Protein AF-A0A419ZUY9-F1 (afdb_monomer_lite)

Foldseek 3Di:
DWDDDPQETEDPVLQVVQCVPAVDGLVLCNQWDPVPKDKDWPPVDPPVFIKMWIWTDRPPFIKIWIWGDDPSHTYTRHIHGDDPVRVVVSVVPPPPPDDDPVRVVVVVVVLVPDPPNDDQDPVRVVPDDDLLVVVCVPPNDVVSVVVPPDDDDPDDPDDDDDDDDDDDPVVVVVLVVVPPCSVVVVVVVVVVVCVVVVVD

pLDDT: mean 82.81, std 11.62, range [40.56, 95.81]

Sequence (200 aa):
MYNKSNGIEFDPAKDQINRSKHGVSLALAESFEWDSALDALDDRYAYGEPRFIAYGLISDRVYCLVYTLRGETLRAISLRKANKREVNDLLSKRTIVMPTDEENAAINRGIAADPDTRELSTEEIRRMRPARETLPRRIGEGAAAELLKRRGRPPADVTKVATSVRYDRDVLDAFRSTGEGWQTRMNDALRDYAKSHGMM

Secondary structure (DSSP, 8-state):
--EEETTEEE-HHHHHHHHHHHS--GGGGGG--STT-EEEE--SS--SS--EEEEEEETTEEEEEEEEEETTEEEEEEEEEPPHHHHHHHHH-----PPPHHHHHHHHHHHHH-TT--PPPHHHHHH---HHHHHHHHH-HHHHHHHHS--SPPPPSSPPP-------HHHHHHHHHT-TTHHHHHHHHHHHHHHHTT--

Structure (mmCIF, N/CA/C/O backbone):
data_AF-A0A419ZUY9-F1
#
_entry.id   AF-A0A419ZUY9-F1
#
loop_
_atom_site.group_PDB
_atom_site.id
_atom_site.type_symbol
_atom_site.label_atom_id
_atom_site.label_alt_id
_atom_site.label_comp_id
_atom_site.label_asym_id
_atom_site.label_entity_id
_atom_site.label_seq_id
_atom_site.pdbx_PDB_ins_code
_atom_site.Cartn_x
_atom_site.Cartn_y
_atom_site.Cartn_z
_atom_site.occupancy
_atom_site.B_iso_or_equiv
_atom_site.auth_seq_id
_atom_site.auth_comp_id
_atom_site.auth_asym_id
_atom_site.auth_atom_id
_atom_site.pdbx_PDB_model_num
ATOM 1 N N . MET A 1 1 ? -29.930 21.079 -4.559 1.00 40.56 1 MET A N 1
ATOM 2 C CA . MET A 1 1 ? -30.698 20.081 -3.785 1.00 40.56 1 MET A CA 1
ATOM 3 C C . MET A 1 1 ? -29.794 18.881 -3.574 1.00 40.56 1 MET A C 1
ATOM 5 O O . MET A 1 1 ? -29.226 18.412 -4.551 1.00 40.56 1 MET A O 1
ATOM 9 N N . TYR A 1 2 ? -29.578 18.476 -2.323 1.00 41.22 2 TYR A N 1
ATOM 10 C CA . TYR A 1 2 ? -28.779 17.297 -1.977 1.00 41.22 2 TYR A CA 1
ATOM 11 C C . TYR A 1 2 ? -29.709 16.082 -1.942 1.00 41.22 2 TYR A C 1
ATOM 13 O O . TYR A 1 2 ? -30.781 16.167 -1.342 1.00 41.22 2 TYR A O 1
ATOM 21 N N . ASN A 1 3 ? -29.327 14.983 -2.594 1.00 43.00 3 ASN A N 1
ATOM 22 C CA . ASN A 1 3 ? -30.041 13.718 -2.442 1.00 43.00 3 ASN A CA 1
ATOM 23 C C . ASN A 1 3 ? -29.569 13.062 -1.142 1.00 43.00 3 ASN A C 1
ATOM 25 O O . ASN A 1 3 ? -28.365 12.965 -0.907 1.00 43.00 3 ASN A O 1
ATOM 29 N N . LYS A 1 4 ? -30.528 12.663 -0.304 1.00 41.69 4 LYS A N 1
ATOM 30 C CA . LYS A 1 4 ? -30.301 11.898 0.922 1.00 41.69 4 LYS A CA 1
ATOM 31 C C . LYS A 1 4 ? -30.720 10.458 0.675 1.00 41.69 4 LYS A C 1
ATOM 33 O O . LYS A 1 4 ? -31.889 10.204 0.393 1.00 41.69 4 LYS A O 1
ATOM 38 N N . SER A 1 5 ? -29.791 9.542 0.872 1.00 44.53 5 SER A N 1
ATOM 39 C CA . SER A 1 5 ? -30.062 8.121 1.062 1.00 44.53 5 SER A CA 1
ATOM 40 C C . SER A 1 5 ? -29.124 7.635 2.171 1.00 44.53 5 SER A C 1
ATOM 42 O O . SER A 1 5 ? -27.937 7.951 2.184 1.00 44.53 5 SER A O 1
ATOM 44 N N . ASN A 1 6 ? -29.708 7.036 3.215 1.00 51.50 6 ASN A N 1
ATOM 45 C CA . ASN A 1 6 ? -29.016 6.470 4.382 1.00 51.50 6 ASN A CA 1
ATOM 46 C C . ASN A 1 6 ? -27.855 7.297 4.983 1.00 51.50 6 ASN A C 1
ATOM 48 O O . ASN A 1 6 ? -26.805 6.767 5.328 1.00 51.50 6 ASN A O 1
ATOM 52 N N . GLY A 1 7 ? -28.051 8.607 5.164 1.00 67.25 7 GLY A N 1
ATOM 53 C CA . GLY A 1 7 ? -27.125 9.431 5.955 1.00 67.25 7 GLY A CA 1
ATOM 54 C C . GLY A 1 7 ? -25.895 9.961 5.208 1.00 67.25 7 GLY A C 1
ATOM 55 O O . GLY A 1 7 ? -25.101 10.682 5.815 1.00 67.25 7 GLY A O 1
ATOM 56 N N . ILE A 1 8 ? -25.764 9.687 3.903 1.00 81.56 8 ILE A N 1
ATOM 57 C CA . ILE A 1 8 ? -24.720 10.278 3.056 1.00 81.56 8 ILE A CA 1
ATOM 58 C C . ILE A 1 8 ? -25.325 11.327 2.120 1.00 81.56 8 ILE A C 1
ATOM 60 O O . ILE A 1 8 ? -26.315 11.090 1.430 1.00 81.56 8 ILE A O 1
ATOM 64 N N . GLU A 1 9 ? -24.711 12.507 2.084 1.00 87.88 9 GLU A N 1
ATOM 65 C CA . GLU A 1 9 ? -25.026 13.579 1.142 1.00 87.88 9 GLU A CA 1
ATOM 66 C C . GLU A 1 9 ? -23.934 13.711 0.080 1.00 87.88 9 GLU A C 1
ATOM 68 O O . GLU A 1 9 ? -22.743 13.592 0.354 1.00 87.88 9 GLU A O 1
ATOM 73 N N . PHE A 1 10 ? -24.312 14.053 -1.146 1.00 88.25 10 PHE A N 1
ATOM 74 C CA . PHE A 1 10 ? -23.356 14.441 -2.178 1.00 88.25 10 PHE A CA 1
ATOM 75 C C . PHE A 1 10 ? -23.974 15.455 -3.139 1.00 88.25 10 PHE A C 1
ATOM 77 O O . PHE A 1 10 ? -25.193 15.561 -3.282 1.00 88.25 10 PHE A O 1
ATOM 84 N N . ASP A 1 11 ? -23.116 16.235 -3.790 1.00 88.12 11 ASP A N 1
ATOM 85 C CA . ASP A 1 11 ? -23.522 17.153 -4.853 1.00 88.12 11 ASP A CA 1
ATOM 86 C C . ASP A 1 11 ? -23.719 16.358 -6.162 1.00 88.12 11 ASP A C 1
ATOM 88 O O . ASP A 1 11 ? -22.768 15.711 -6.616 1.00 88.12 11 ASP A O 1
ATOM 92 N N . PRO A 1 12 ? -24.905 16.402 -6.803 1.00 87.44 12 PRO A N 1
ATOM 93 C CA . PRO A 1 12 ? -25.158 15.708 -8.066 1.00 87.44 12 PRO A CA 1
ATOM 94 C C . PRO A 1 12 ? -24.166 16.053 -9.186 1.00 87.44 12 PRO A C 1
ATOM 96 O O . PRO A 1 12 ? -23.796 15.178 -9.970 1.00 87.44 12 PRO A O 1
ATOM 99 N N . ALA A 1 13 ? -23.681 17.298 -9.251 1.00 87.81 13 ALA A N 1
ATOM 100 C CA . ALA A 1 13 ? -22.680 17.702 -10.236 1.00 87.81 13 ALA A CA 1
ATOM 101 C C . ALA A 1 13 ? -21.323 17.040 -9.949 1.00 87.81 13 ALA A C 1
ATOM 103 O O . ALA A 1 13 ? -20.631 16.586 -10.864 1.00 87.81 13 ALA A O 1
ATOM 104 N N . LYS A 1 14 ? -20.951 16.923 -8.667 1.00 87.88 14 LYS A N 1
ATOM 105 C CA . LYS A 1 14 ? -19.744 16.194 -8.250 1.00 87.88 14 LYS A CA 1
ATOM 106 C C . LYS A 1 14 ? -19.871 14.706 -8.514 1.00 87.88 14 LYS A C 1
ATOM 108 O O . LYS A 1 14 ? -18.911 14.109 -8.986 1.00 87.88 14 LYS A O 1
ATOM 113 N N . ASP A 1 15 ? -21.040 14.130 -8.276 1.00 90.81 15 ASP A N 1
ATOM 114 C CA . ASP A 1 15 ? -21.306 12.728 -8.570 1.00 90.81 15 ASP A CA 1
ATOM 115 C C . ASP A 1 15 ? -21.222 12.429 -10.073 1.00 90.81 15 ASP A C 1
ATOM 117 O O . ASP A 1 15 ? -20.606 11.443 -10.473 1.00 90.81 15 ASP A O 1
ATOM 121 N N . GLN A 1 16 ? -21.737 13.311 -10.934 1.00 89.19 16 GLN A N 1
ATOM 122 C CA . GLN A 1 16 ? -21.567 13.170 -12.381 1.00 89.19 16 GLN A CA 1
ATOM 123 C C . GLN A 1 16 ? -20.087 13.242 -12.793 1.00 89.19 16 GLN A C 1
ATOM 125 O O . GLN A 1 16 ? -19.614 12.396 -13.551 1.00 89.19 16 GLN A O 1
ATOM 130 N N . ILE A 1 17 ? -19.325 14.196 -12.246 1.00 89.44 17 ILE A N 1
ATOM 131 C CA . ILE A 1 17 ? -17.875 14.295 -12.476 1.00 89.44 17 ILE A CA 1
ATOM 132 C C . ILE A 1 17 ? -17.150 13.034 -11.981 1.00 89.44 17 ILE A C 1
ATOM 134 O O . ILE A 1 17 ? -16.244 12.542 -12.654 1.00 89.44 17 ILE A O 1
ATOM 138 N N . ASN A 1 18 ? -17.539 12.504 -10.820 1.00 89.69 18 ASN A N 1
ATOM 139 C CA . ASN A 1 18 ? -16.943 11.313 -10.226 1.00 89.69 18 ASN A CA 1
ATOM 140 C C . ASN A 1 18 ? -17.224 10.069 -11.076 1.00 89.69 18 ASN A C 1
ATOM 142 O O . ASN A 1 18 ? -16.306 9.296 -11.350 1.00 89.69 18 ASN A O 1
ATOM 146 N N . ARG A 1 19 ? -18.452 9.924 -11.585 1.00 90.50 19 ARG A N 1
ATOM 147 C CA . ARG A 1 19 ? -18.822 8.865 -12.532 1.00 90.50 19 ARG A CA 1
ATOM 148 C C . ARG A 1 19 ? -17.992 8.937 -13.807 1.00 90.50 19 ARG A C 1
ATOM 150 O O . ARG A 1 19 ? -17.410 7.928 -14.194 1.00 90.50 19 ARG A O 1
ATOM 157 N N . SER A 1 20 ? -17.849 10.120 -14.400 1.00 86.19 20 SER A N 1
ATOM 158 C CA . SER A 1 20 ? -17.041 10.296 -15.612 1.00 86.19 20 SER A CA 1
ATOM 159 C C . SER A 1 20 ? -15.550 10.019 -15.386 1.00 86.19 20 SER A C 1
ATOM 161 O O . SER A 1 20 ? -14.896 9.449 -16.253 1.00 86.19 20 SER A O 1
ATOM 163 N N . LYS A 1 21 ? -14.989 10.405 -14.230 1.00 85.00 21 LYS A N 1
ATOM 164 C CA . LYS A 1 21 ? -13.548 10.260 -13.942 1.00 85.00 21 LYS A CA 1
ATOM 165 C C . LYS A 1 21 ? -13.151 8.894 -13.384 1.00 85.00 21 LYS A C 1
ATOM 167 O O . LYS A 1 21 ? -12.046 8.424 -13.647 1.00 85.00 21 LYS A O 1
ATOM 172 N N . HIS A 1 22 ? -14.004 8.286 -12.566 1.00 88.38 22 HIS A N 1
ATOM 173 C CA . HIS A 1 22 ? -13.673 7.104 -11.764 1.00 88.38 22 HIS A CA 1
ATOM 174 C C . HIS A 1 22 ? -14.591 5.906 -12.034 1.00 88.38 22 HIS A C 1
ATOM 176 O O . HIS A 1 22 ? -14.331 4.816 -11.521 1.00 88.38 22 HIS A O 1
ATOM 182 N N . GLY A 1 23 ? -15.635 6.079 -12.852 1.00 88.81 23 GLY A N 1
ATOM 183 C CA . GLY A 1 23 ? -16.566 5.015 -13.230 1.00 88.81 23 GLY A CA 1
ATOM 184 C C . GLY A 1 23 ? -17.481 4.557 -12.094 1.00 88.81 23 GLY A C 1
ATOM 185 O O . GLY A 1 23 ? -18.075 3.489 -12.197 1.00 88.81 23 GLY A O 1
ATOM 186 N N . VAL A 1 24 ? -17.564 5.320 -11.000 1.00 90.94 24 VAL A N 1
ATOM 187 C CA . VAL A 1 24 ? -18.369 4.988 -9.816 1.00 90.94 24 VAL A CA 1
ATOM 188 C C . VAL A 1 24 ? -19.134 6.205 -9.318 1.00 90.94 24 VAL A C 1
ATOM 190 O O . VAL A 1 24 ? -18.648 7.334 -9.403 1.00 90.94 24 VAL A O 1
ATOM 193 N N . SER A 1 25 ? -20.348 5.972 -8.824 1.00 91.88 25 SER A N 1
ATOM 194 C CA . SER A 1 25 ? -21.173 7.011 -8.206 1.00 91.88 25 SER A CA 1
ATOM 195 C C . SER A 1 25 ? -20.770 7.223 -6.751 1.00 91.88 25 SER A C 1
ATOM 197 O O . SER A 1 25 ? -20.412 6.269 -6.068 1.00 91.88 25 SER A O 1
ATOM 199 N N . LEU A 1 26 ? -20.871 8.460 -6.271 1.00 90.44 26 LEU A N 1
ATOM 200 C CA . LEU A 1 26 ? -20.730 8.813 -4.860 1.00 90.44 26 LEU A CA 1
ATOM 201 C C . LEU A 1 26 ? -21.806 8.155 -3.988 1.00 90.44 26 LEU A C 1
ATOM 203 O O . LEU A 1 26 ? -21.526 7.882 -2.827 1.00 90.44 26 LEU A O 1
ATOM 207 N N . ALA A 1 27 ? -22.976 7.822 -4.545 1.00 89.44 27 ALA A N 1
ATOM 208 C CA . ALA A 1 27 ? -24.018 7.073 -3.837 1.00 89.44 27 ALA A CA 1
ATOM 209 C C . ALA A 1 27 ? -23.530 5.699 -3.342 1.00 89.44 27 ALA A C 1
ATOM 211 O O . ALA A 1 27 ? -23.995 5.195 -2.328 1.00 89.44 27 ALA A O 1
ATOM 212 N N . LEU A 1 28 ? -22.532 5.109 -4.014 1.00 90.62 28 LEU A N 1
ATOM 213 C CA . LEU A 1 28 ? -21.947 3.831 -3.604 1.00 90.62 28 LEU A CA 1
ATOM 214 C C . LEU A 1 28 ? -21.256 3.911 -2.228 1.00 90.62 28 LEU A C 1
ATOM 216 O O . LEU A 1 28 ? -21.032 2.880 -1.601 1.00 90.62 28 LEU A O 1
ATOM 220 N N . ALA A 1 29 ? -20.956 5.116 -1.731 1.00 89.81 29 ALA A N 1
ATOM 221 C CA . ALA A 1 29 ? -20.431 5.315 -0.384 1.00 89.81 29 ALA A CA 1
ATOM 222 C C . ALA A 1 29 ? -21.382 4.804 0.717 1.00 89.81 29 ALA A C 1
ATOM 224 O O . ALA A 1 29 ? -20.928 4.551 1.826 1.00 89.81 29 ALA A O 1
ATOM 225 N N . GLU A 1 30 ? -22.674 4.609 0.436 1.00 88.94 30 GLU A N 1
ATOM 226 C CA . GLU A 1 30 ? -23.619 4.015 1.397 1.00 88.94 30 GLU A CA 1
ATOM 227 C C . GLU A 1 30 ? -23.308 2.552 1.708 1.00 88.94 30 GLU A C 1
ATOM 229 O O . GLU A 1 30 ? -23.635 2.060 2.782 1.00 88.94 30 GLU A O 1
ATOM 234 N N . SER A 1 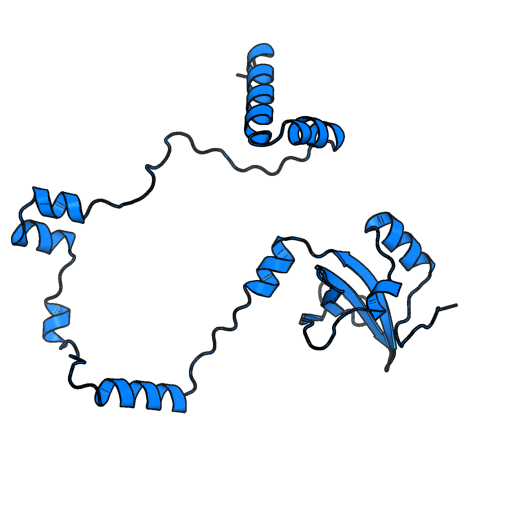31 ? -22.667 1.851 0.774 1.00 89.00 31 SER A N 1
ATOM 235 C CA . SER A 1 31 ? -22.234 0.463 0.947 1.00 89.00 31 SER A CA 1
ATOM 236 C C . SER A 1 31 ? -20.810 0.357 1.504 1.00 89.00 31 SER A C 1
ATOM 238 O O . SER A 1 31 ? -20.196 -0.702 1.410 1.00 89.00 31 SER A O 1
ATOM 240 N N . PHE A 1 32 ? -20.257 1.460 2.011 1.00 89.31 32 PHE A N 1
ATOM 241 C CA . PHE A 1 32 ? -18.916 1.503 2.576 1.00 89.31 32 PHE A CA 1
ATOM 242 C C . PHE A 1 32 ? -18.906 0.897 3.980 1.00 89.31 32 PHE A C 1
ATOM 244 O O . PHE A 1 32 ? -19.658 1.321 4.856 1.00 89.31 32 PHE A O 1
ATOM 251 N N . GLU A 1 33 ? -18.051 -0.100 4.191 1.00 88.19 33 GLU A N 1
ATOM 252 C CA . GLU A 1 33 ? -17.880 -0.746 5.491 1.00 88.19 33 GLU A CA 1
ATOM 253 C C . GLU A 1 33 ? -17.019 0.126 6.409 1.00 88.19 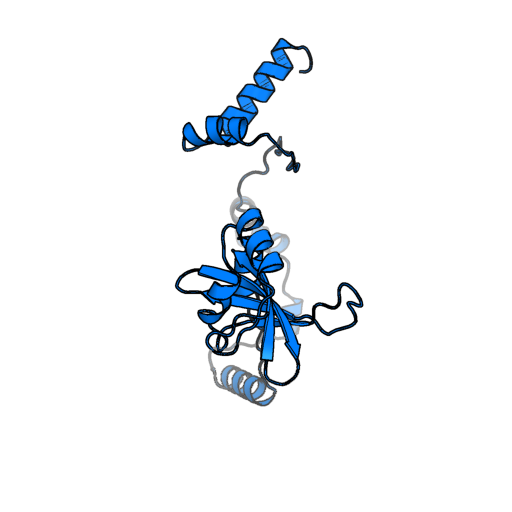33 GLU A C 1
ATOM 255 O O . GLU A 1 33 ? -15.797 0.165 6.276 1.00 88.19 33 GLU A O 1
ATOM 260 N N . TRP A 1 34 ? -17.662 0.840 7.336 1.00 84.56 34 TRP A N 1
ATOM 261 C CA . TRP A 1 34 ? -16.994 1.777 8.246 1.00 84.56 34 TRP A CA 1
ATOM 262 C C . TRP A 1 34 ? -16.254 1.097 9.402 1.00 84.56 34 TRP A C 1
ATOM 264 O O . TRP A 1 34 ? -15.196 1.579 9.790 1.00 84.56 34 TRP A O 1
ATOM 274 N N . ASP A 1 35 ? -16.748 -0.039 9.904 1.00 81.50 35 ASP A N 1
ATOM 275 C CA . ASP A 1 35 ? -16.154 -0.738 11.058 1.00 81.50 35 ASP A CA 1
ATOM 276 C C . ASP A 1 35 ? -14.724 -1.233 10.790 1.00 81.50 35 ASP A C 1
ATOM 278 O O . ASP A 1 35 ? -13.910 -1.347 11.705 1.00 81.50 35 ASP A O 1
ATOM 282 N N . SER A 1 36 ? -14.411 -1.530 9.527 1.00 78.62 36 SER A N 1
ATOM 283 C CA . SER A 1 36 ? -13.091 -1.981 9.074 1.00 78.62 36 SER A CA 1
ATOM 284 C C . SER A 1 36 ? -12.314 -0.899 8.319 1.00 78.62 36 SER A C 1
ATOM 286 O O . SER A 1 36 ? -11.195 -1.148 7.856 1.00 78.62 36 SER A O 1
ATOM 288 N N . ALA A 1 37 ? -12.890 0.297 8.172 1.00 84.31 37 ALA A N 1
ATOM 289 C CA . ALA A 1 37 ? -12.278 1.376 7.421 1.00 84.31 37 ALA A CA 1
ATOM 290 C C . ALA A 1 37 ? -11.114 2.012 8.185 1.00 84.31 37 ALA A C 1
ATOM 292 O O . ALA A 1 37 ? -11.143 2.191 9.399 1.00 84.31 37 ALA A O 1
ATOM 293 N N . LEU A 1 38 ? -10.091 2.410 7.433 1.00 82.50 38 LEU A N 1
ATOM 294 C CA . LEU A 1 38 ? -8.998 3.237 7.925 1.00 82.50 38 LEU A CA 1
ATOM 295 C C . LEU A 1 38 ? -9.189 4.657 7.404 1.00 82.50 38 LEU A C 1
ATOM 297 O O . LEU A 1 38 ? -9.093 4.880 6.193 1.00 82.50 38 LEU A O 1
ATOM 301 N N . ASP A 1 39 ? -9.436 5.608 8.299 1.00 85.88 39 ASP A N 1
ATOM 302 C CA . ASP A 1 39 ? -9.592 7.020 7.973 1.00 85.88 39 ASP A CA 1
ATOM 303 C C . ASP A 1 39 ? -8.432 7.881 8.492 1.00 85.88 39 ASP A C 1
ATOM 305 O O . ASP A 1 39 ? -7.680 7.523 9.399 1.00 85.88 39 ASP A O 1
ATOM 309 N N . ALA A 1 40 ? -8.229 9.016 7.832 1.00 82.81 40 ALA A N 1
ATOM 310 C CA . ALA A 1 40 ? -7.253 10.022 8.217 1.00 82.81 40 ALA A CA 1
ATOM 311 C C . ALA A 1 40 ? -7.710 11.407 7.753 1.00 82.81 40 ALA A C 1
ATOM 313 O O . ALA A 1 40 ? -8.401 11.545 6.739 1.00 82.81 40 ALA A O 1
ATOM 314 N N . LEU A 1 41 ? -7.283 12.446 8.470 1.00 85.62 41 LEU A N 1
ATOM 315 C CA . LEU A 1 41 ? -7.486 13.832 8.059 1.00 85.62 41 LEU A CA 1
ATOM 316 C C . LEU A 1 41 ? -6.694 14.133 6.770 1.00 85.62 41 LEU A C 1
ATOM 318 O O . LEU A 1 41 ? -5.521 13.785 6.660 1.00 85.62 41 LEU A O 1
ATOM 322 N N . ASP A 1 42 ? -7.331 14.794 5.801 1.00 82.62 42 ASP A N 1
ATOM 323 C CA . ASP A 1 42 ? -6.685 15.345 4.605 1.00 82.62 42 ASP A CA 1
ATOM 324 C C . ASP A 1 42 ? -6.107 16.729 4.933 1.00 82.62 42 ASP A C 1
ATOM 326 O O . ASP A 1 42 ? -6.779 17.754 4.801 1.00 82.62 42 ASP A O 1
ATOM 330 N N . ASP A 1 43 ? -4.855 16.756 5.381 1.00 80.06 43 ASP A N 1
ATOM 331 C CA . ASP A 1 43 ? -4.122 17.966 5.767 1.00 80.06 43 ASP A CA 1
ATOM 332 C C . ASP A 1 43 ? -3.328 18.602 4.612 1.00 80.06 43 ASP A C 1
ATOM 334 O O . ASP A 1 43 ? -2.632 19.601 4.798 1.00 80.06 43 ASP A O 1
ATOM 338 N N . ARG A 1 44 ? -3.463 18.073 3.387 1.00 72.31 44 ARG A N 1
ATOM 339 C CA . ARG A 1 44 ? -2.681 18.522 2.222 1.00 72.31 44 ARG A CA 1
ATOM 340 C C . ARG A 1 44 ? -2.922 19.985 1.865 1.00 72.31 44 ARG A C 1
ATOM 342 O O . ARG A 1 44 ? -2.036 20.628 1.307 1.00 72.31 44 ARG A O 1
ATOM 349 N N . TYR A 1 45 ? -4.124 20.496 2.138 1.00 69.31 45 TYR A N 1
ATOM 350 C CA . TYR A 1 45 ? -4.484 21.887 1.886 1.00 69.31 45 TYR A CA 1
ATOM 351 C C . TYR A 1 45 ? -5.520 22.385 2.898 1.00 69.31 45 TYR A C 1
ATOM 353 O O . TYR A 1 45 ? -6.412 21.649 3.318 1.00 69.31 45 TYR A O 1
ATOM 361 N N . ALA A 1 46 ? -5.466 23.679 3.216 1.00 70.19 46 ALA A N 1
ATOM 362 C CA . ALA A 1 46 ? -6.460 24.343 4.054 1.00 70.19 46 ALA A CA 1
ATOM 363 C C . ALA A 1 46 ? -7.765 24.587 3.268 1.00 70.19 46 ALA A C 1
ATOM 365 O O . ALA A 1 46 ? -7.979 25.650 2.691 1.00 70.19 46 ALA A O 1
ATOM 366 N N . TYR A 1 47 ? -8.645 23.585 3.217 1.00 64.94 47 TYR A N 1
ATOM 367 C CA . TYR A 1 47 ? -9.865 23.603 2.396 1.00 64.94 47 TYR A CA 1
ATOM 368 C C . TYR A 1 47 ? -11.070 24.348 3.002 1.00 64.94 47 TYR A C 1
ATOM 370 O O . TYR A 1 47 ? -12.189 24.184 2.517 1.00 64.94 47 TYR A O 1
ATOM 378 N N . GLY A 1 48 ? -10.875 25.155 4.047 1.00 72.94 48 GLY A N 1
ATOM 379 C CA . GLY A 1 48 ? -11.947 25.862 4.765 1.00 72.94 48 GLY A CA 1
ATOM 380 C C . GLY A 1 48 ? -12.841 24.957 5.626 1.00 72.94 48 GLY A C 1
ATOM 381 O O . GLY A 1 48 ? -13.362 25.411 6.636 1.00 72.94 48 GLY A O 1
ATOM 382 N N . GLU A 1 49 ? -12.956 23.671 5.283 1.00 78.56 49 GLU A N 1
ATOM 383 C CA . GLU A 1 49 ? -13.626 22.625 6.061 1.00 78.56 49 GLU A CA 1
ATOM 384 C C . GLU A 1 49 ? -12.726 21.380 6.171 1.00 78.56 49 GLU A C 1
ATOM 386 O O . GLU A 1 49 ? -12.033 21.057 5.195 1.00 78.56 49 GLU A O 1
ATOM 391 N N . PRO A 1 50 ? -12.745 20.653 7.310 1.00 83.94 50 PRO A N 1
ATOM 392 C CA . PRO A 1 50 ? -12.015 19.400 7.457 1.00 83.94 50 PRO A CA 1
ATOM 393 C C . PRO A 1 50 ? -12.480 18.380 6.420 1.00 83.94 50 PRO A C 1
ATOM 395 O O . PRO A 1 50 ? -13.679 18.114 6.273 1.00 83.94 50 PRO A O 1
ATOM 398 N N . ARG A 1 51 ? -11.526 17.802 5.696 1.00 89.94 51 ARG A N 1
ATOM 399 C CA . ARG A 1 51 ? -11.764 16.671 4.801 1.00 89.94 51 ARG A CA 1
ATOM 400 C C . ARG A 1 51 ? -11.051 15.458 5.351 1.00 89.94 51 ARG A C 1
ATOM 402 O O . ARG A 1 51 ? -9.976 15.583 5.921 1.00 89.94 51 ARG A O 1
ATOM 409 N N . PHE A 1 52 ? -11.647 14.303 5.144 1.00 89.00 52 PHE A N 1
ATOM 410 C CA . PHE A 1 52 ? -11.117 13.020 5.559 1.00 89.00 52 PHE A CA 1
ATOM 411 C C . PHE A 1 52 ? -10.942 12.140 4.330 1.00 89.00 52 PHE A C 1
ATOM 413 O O . PHE A 1 52 ? -11.709 12.237 3.365 1.00 89.00 52 PHE A O 1
ATOM 420 N N . ILE A 1 53 ? -9.920 11.295 4.367 1.00 89.56 53 ILE A N 1
ATOM 421 C CA . ILE A 1 53 ? -9.689 10.232 3.397 1.00 89.56 53 ILE A CA 1
ATOM 422 C C . ILE A 1 53 ? -9.874 8.917 4.141 1.00 89.56 53 ILE A C 1
ATOM 424 O O . ILE A 1 53 ? -9.098 8.617 5.043 1.00 89.56 53 ILE A O 1
ATOM 428 N N . ALA A 1 54 ? -10.869 8.133 3.738 1.00 90.44 54 ALA A N 1
ATOM 429 C CA . ALA A 1 54 ? -11.085 6.781 4.228 1.00 90.44 54 ALA A CA 1
ATOM 430 C C . ALA A 1 54 ? -10.757 5.745 3.155 1.00 90.44 54 ALA A C 1
ATOM 432 O O . ALA A 1 54 ? -11.033 5.932 1.965 1.00 90.44 54 ALA A O 1
ATOM 433 N N . TYR A 1 55 ? -10.199 4.627 3.600 1.00 90.75 55 TYR A N 1
ATOM 434 C CA . TYR A 1 55 ? -10.024 3.421 2.813 1.00 90.75 55 TYR A CA 1
ATOM 435 C C . TYR A 1 55 ? -10.804 2.286 3.458 1.00 90.75 55 TYR A C 1
ATOM 437 O O . TYR A 1 55 ? -10.574 1.964 4.618 1.00 90.75 55 TYR A O 1
ATOM 445 N N . GLY A 1 56 ? -11.704 1.676 2.699 1.00 88.38 56 GLY A N 1
ATOM 446 C CA . GLY A 1 56 ? -12.624 0.675 3.225 1.00 88.38 56 GLY A CA 1
ATOM 447 C C . GLY A 1 56 ? -13.172 -0.210 2.122 1.00 88.38 56 GLY A C 1
ATOM 448 O O . GLY A 1 56 ? -12.978 0.059 0.928 1.00 88.38 56 GLY A O 1
ATOM 449 N N . LEU A 1 57 ? -13.804 -1.303 2.527 1.00 87.75 57 LEU A N 1
ATOM 450 C CA . LEU A 1 57 ? -14.405 -2.250 1.603 1.00 87.75 57 LEU A CA 1
ATOM 451 C C . LEU A 1 57 ? -15.771 -1.747 1.141 1.00 87.75 57 LEU A C 1
ATOM 453 O O . LEU A 1 57 ? -16.545 -1.171 1.900 1.00 87.75 57 LEU A O 1
ATOM 457 N N . ILE A 1 58 ? -16.046 -1.978 -0.137 1.00 89.00 58 ILE A N 1
ATOM 458 C CA . ILE A 1 58 ? -17.398 -1.985 -0.678 1.00 89.00 58 ILE A CA 1
ATOM 459 C C . ILE A 1 58 ? -17.537 -3.319 -1.392 1.00 89.00 58 ILE A C 1
ATOM 461 O O . ILE A 1 58 ? -16.912 -3.531 -2.439 1.00 89.00 58 ILE A O 1
ATOM 465 N N . SER A 1 59 ? -18.331 -4.218 -0.810 1.00 85.88 59 SER A N 1
ATOM 466 C CA . SER A 1 59 ? -18.386 -5.620 -1.233 1.00 85.88 59 SER A CA 1
ATOM 467 C C . SER A 1 59 ? -16.995 -6.275 -1.164 1.00 85.88 59 SER A C 1
ATOM 469 O O . SER A 1 59 ? -16.404 -6.363 -0.097 1.00 85.88 59 SER A O 1
ATOM 471 N N . ASP A 1 60 ? -16.430 -6.716 -2.287 1.00 84.75 60 ASP A N 1
ATOM 472 C CA . ASP A 1 60 ? -15.177 -7.475 -2.355 1.00 84.75 60 ASP A CA 1
ATOM 473 C C . ASP A 1 60 ? -13.939 -6.615 -2.666 1.00 84.75 60 ASP A C 1
ATOM 475 O O . ASP A 1 60 ? -12.845 -7.138 -2.902 1.00 84.75 60 ASP A O 1
ATOM 479 N N . ARG A 1 61 ? -14.087 -5.284 -2.715 1.00 85.81 61 ARG A N 1
ATOM 480 C CA . ARG A 1 61 ? -13.036 -4.391 -3.210 1.00 85.81 61 ARG A CA 1
ATOM 481 C C . ARG A 1 61 ? -12.818 -3.181 -2.317 1.00 85.81 61 ARG A C 1
ATOM 483 O O . ARG A 1 61 ? -13.758 -2.566 -1.835 1.00 85.81 61 ARG A O 1
ATOM 490 N N . VAL A 1 62 ? -11.552 -2.786 -2.185 1.00 89.81 62 VAL A N 1
ATOM 491 C CA . VAL A 1 62 ? -11.150 -1.582 -1.448 1.00 89.81 62 VAL A CA 1
ATOM 492 C C . VAL A 1 62 ? -11.392 -0.324 -2.286 1.00 89.81 62 VAL A C 1
ATOM 494 O O . VAL A 1 62 ? -10.942 -0.211 -3.437 1.00 89.81 62 VAL A O 1
ATOM 497 N N . TYR A 1 63 ? -12.054 0.649 -1.675 1.00 93.06 63 TYR A N 1
ATOM 498 C CA . TYR A 1 63 ? -12.301 1.977 -2.213 1.00 93.06 63 TYR A CA 1
ATOM 499 C C . TYR A 1 63 ? -11.635 3.046 -1.352 1.00 93.06 63 TYR A C 1
ATOM 501 O O . TYR A 1 63 ? -11.444 2.878 -0.154 1.00 93.06 63 TYR A O 1
ATOM 509 N N . CYS A 1 64 ? -11.281 4.151 -1.998 1.00 91.69 64 CYS A N 1
ATOM 510 C CA . CYS A 1 64 ? -10.836 5.380 -1.364 1.00 91.69 64 CYS A CA 1
ATOM 511 C C . CYS A 1 64 ? -11.974 6.399 -1.459 1.00 91.69 64 CYS A C 1
ATOM 513 O O . CYS A 1 64 ? -12.374 6.776 -2.569 1.00 91.69 64 CYS A O 1
ATOM 515 N N . LEU A 1 65 ? -12.482 6.818 -0.306 1.00 93.06 65 LEU A N 1
ATOM 516 C CA . LEU A 1 65 ? -13.546 7.797 -0.145 1.00 93.06 65 LEU A CA 1
ATOM 517 C C . LEU A 1 65 ? -12.965 9.078 0.455 1.00 93.06 65 LEU A C 1
ATOM 519 O O . LEU A 1 65 ? -12.293 9.047 1.480 1.00 93.06 65 LEU A O 1
ATOM 523 N N . VAL A 1 66 ? -13.247 10.214 -0.177 1.00 91.75 66 VAL A N 1
ATOM 524 C CA . VAL A 1 66 ? -12.966 11.542 0.373 1.00 91.75 66 VAL A CA 1
ATOM 525 C C . 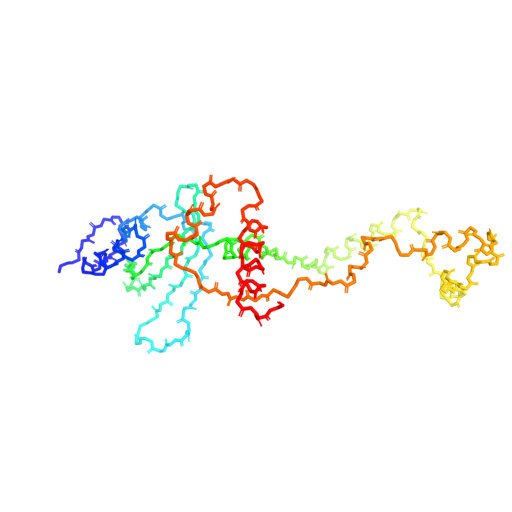VAL A 1 66 ? -14.285 12.171 0.779 1.00 91.75 66 VAL A C 1
ATOM 527 O O . VAL A 1 66 ? -15.190 12.289 -0.053 1.00 91.75 66 VAL A O 1
ATOM 530 N N . TYR A 1 67 ? -14.390 12.602 2.031 1.00 92.25 67 TYR A N 1
ATOM 531 C CA . TYR A 1 67 ? -15.617 13.169 2.582 1.00 92.25 67 TYR A CA 1
ATOM 532 C C . TYR A 1 67 ? -15.334 14.313 3.554 1.00 92.25 67 TYR A C 1
ATOM 534 O O . TYR A 1 67 ? -14.202 14.544 3.969 1.00 92.25 67 TYR A O 1
ATOM 542 N N . THR A 1 68 ? -16.379 15.056 3.893 1.00 89.94 68 THR A N 1
ATOM 543 C CA . THR A 1 68 ? -16.380 16.008 5.006 1.00 89.94 68 THR A CA 1
ATOM 544 C C . THR A 1 68 ? -17.537 15.681 5.941 1.00 89.94 68 THR A C 1
ATOM 546 O O . THR A 1 68 ? -18.560 15.155 5.498 1.00 89.94 68 THR A O 1
ATOM 549 N N . LEU A 1 69 ? -17.370 15.972 7.228 1.00 86.75 69 LEU A N 1
ATOM 550 C CA . LEU A 1 69 ? -18.413 15.819 8.237 1.00 86.75 69 LEU A CA 1
ATOM 551 C C . LEU A 1 69 ? -18.998 17.195 8.548 1.00 86.75 69 LEU A C 1
ATOM 553 O O . LEU A 1 69 ? -18.272 18.121 8.910 1.00 86.75 69 LEU A O 1
ATOM 557 N N . ARG A 1 70 ? -20.317 17.332 8.405 1.00 83.50 70 ARG A N 1
ATOM 558 C CA . ARG A 1 70 ? -21.062 18.534 8.799 1.00 83.50 70 ARG A CA 1
ATOM 559 C C . ARG A 1 70 ? -22.117 18.129 9.821 1.00 83.50 70 ARG A C 1
ATOM 561 O O . ARG A 1 70 ? -23.190 17.650 9.456 1.00 83.50 70 ARG A O 1
ATOM 568 N N . GLY A 1 71 ? -21.786 18.284 11.103 1.00 79.94 71 GLY A N 1
ATOM 569 C CA . GLY A 1 71 ? -22.573 17.700 12.192 1.00 79.94 71 GLY A CA 1
ATOM 570 C C . GLY A 1 71 ? -22.559 16.174 12.092 1.00 79.94 71 GLY A C 1
ATOM 571 O O . GLY A 1 71 ? -21.494 15.578 11.975 1.00 79.94 71 GLY A O 1
ATOM 572 N N . GLU A 1 72 ? -23.739 15.558 12.066 1.00 77.31 72 GLU A N 1
ATOM 573 C CA . GLU A 1 72 ? -23.909 14.103 11.914 1.00 77.31 72 GLU A CA 1
ATOM 574 C C . GLU A 1 72 ? -24.000 13.652 10.449 1.00 77.31 72 GLU A C 1
ATOM 576 O O . GLU A 1 72 ? -24.203 12.477 10.160 1.00 77.31 72 GLU A O 1
ATOM 581 N N . THR A 1 73 ? -23.896 14.583 9.497 1.00 82.06 73 THR A N 1
ATOM 582 C CA . THR A 1 73 ? -24.061 14.271 8.076 1.00 82.06 73 THR A CA 1
ATOM 583 C C . THR A 1 73 ? -22.713 14.113 7.390 1.00 82.06 73 THR A C 1
ATOM 585 O O . THR A 1 73 ? -21.899 15.044 7.355 1.00 82.06 73 THR A O 1
ATOM 588 N N . LEU A 1 74 ? -22.503 12.943 6.786 1.00 88.50 74 LEU A N 1
ATOM 589 C CA . LEU A 1 74 ? -21.344 12.669 5.955 1.00 88.50 74 LEU A CA 1
ATOM 590 C C . LEU A 1 74 ? -21.597 13.169 4.539 1.00 88.50 74 LEU A C 1
ATOM 592 O O . LEU A 1 74 ? -22.537 12.737 3.877 1.00 88.50 74 LEU A O 1
ATOM 596 N N . ARG A 1 75 ? -20.735 14.058 4.043 1.00 90.12 75 ARG A N 1
ATOM 597 C CA . ARG A 1 75 ? -20.801 14.539 2.666 1.00 90.12 75 ARG A CA 1
ATOM 598 C C . ARG A 1 75 ? -19.676 13.962 1.822 1.00 90.12 75 ARG A C 1
ATOM 600 O O . ARG A 1 75 ? -18.521 14.360 1.976 1.00 90.12 75 ARG A O 1
ATOM 607 N N . ALA A 1 76 ? -20.015 13.070 0.897 1.00 90.94 76 ALA A N 1
ATOM 608 C CA . ALA A 1 76 ? -19.066 12.479 -0.035 1.00 90.94 76 ALA A CA 1
ATOM 609 C C . ALA A 1 76 ? -18.636 13.500 -1.106 1.00 90.94 76 ALA A C 1
ATOM 611 O O . ALA A 1 76 ? -19.458 14.186 -1.718 1.00 90.94 76 ALA A O 1
ATOM 612 N N . ILE A 1 77 ? -17.324 13.600 -1.331 1.00 89.88 77 ILE A N 1
ATOM 613 C CA . ILE A 1 77 ? -16.693 14.545 -2.268 1.00 89.88 77 ILE A CA 1
ATOM 614 C C . ILE A 1 77 ? -16.092 13.803 -3.467 1.00 89.88 77 ILE A C 1
ATOM 616 O O . ILE A 1 77 ? -16.175 14.289 -4.597 1.00 89.88 77 ILE A O 1
ATOM 620 N N . SER A 1 78 ? -15.462 12.651 -3.228 1.00 91.12 78 SER A N 1
ATOM 621 C CA . SER A 1 78 ? -14.847 11.808 -4.258 1.00 91.12 78 SER A CA 1
ATOM 622 C C . SER A 1 78 ? -14.857 10.351 -3.816 1.00 91.12 78 SER A C 1
ATOM 624 O O . SER A 1 78 ? -14.586 10.068 -2.653 1.00 91.12 78 SER A O 1
ATOM 626 N N . LEU A 1 79 ? -15.121 9.431 -4.740 1.00 93.12 79 LEU A N 1
ATOM 627 C CA . LEU A 1 79 ? -15.041 7.993 -4.498 1.00 93.12 79 LEU A CA 1
ATOM 628 C C . LEU A 1 79 ? -14.329 7.329 -5.670 1.00 93.12 79 LEU A C 1
ATOM 630 O O . LEU A 1 79 ? -14.702 7.519 -6.829 1.00 93.12 79 LEU A O 1
ATOM 634 N N . ARG A 1 80 ? -13.317 6.516 -5.379 1.00 93.94 80 ARG A N 1
ATOM 635 C CA . ARG A 1 80 ? -12.578 5.778 -6.407 1.00 93.94 80 ARG A CA 1
ATOM 636 C C . ARG A 1 80 ? -12.140 4.415 -5.908 1.00 93.94 80 ARG A C 1
ATOM 638 O O . ARG A 1 80 ? -11.950 4.203 -4.717 1.00 93.94 80 ARG A O 1
ATOM 645 N N . LYS A 1 81 ? -11.881 3.507 -6.844 1.00 92.44 81 LYS A N 1
ATOM 646 C CA . LYS A 1 81 ? -11.197 2.244 -6.546 1.00 92.44 81 LYS A CA 1
ATOM 647 C C . LYS A 1 81 ? -9.792 2.549 -6.012 1.00 92.44 81 LYS A C 1
ATOM 649 O O . LYS A 1 81 ? -9.071 3.356 -6.612 1.00 92.44 81 LYS A O 1
ATOM 654 N N . ALA A 1 82 ? -9.406 1.909 -4.911 1.00 89.25 82 ALA A N 1
ATOM 655 C CA . ALA A 1 82 ? -8.034 1.982 -4.426 1.00 89.25 82 ALA A CA 1
ATOM 656 C C . ALA A 1 82 ? -7.095 1.275 -5.417 1.00 89.25 82 ALA A C 1
ATOM 658 O O . ALA A 1 82 ? -7.470 0.295 -6.078 1.00 89.25 82 ALA A O 1
ATOM 659 N N . ASN A 1 83 ? -5.881 1.798 -5.572 1.00 84.50 83 ASN A N 1
ATOM 660 C CA . ASN A 1 83 ? -4.865 1.167 -6.408 1.00 84.50 83 ASN A CA 1
ATOM 661 C C . ASN A 1 83 ? -4.148 0.040 -5.635 1.00 84.50 83 ASN A C 1
ATOM 663 O O . ASN A 1 83 ? -4.230 -0.041 -4.413 1.00 84.50 83 ASN A O 1
ATOM 667 N N . LYS A 1 84 ? -3.421 -0.840 -6.339 1.00 80.88 84 LYS A N 1
ATOM 668 C CA . LYS A 1 84 ? -2.735 -1.983 -5.701 1.00 80.88 84 LYS A CA 1
ATOM 669 C C . LYS A 1 84 ? -1.741 -1.567 -4.614 1.00 80.88 84 LYS A C 1
ATOM 671 O O . LYS A 1 84 ? -1.556 -2.312 -3.663 1.00 80.88 84 LYS A O 1
ATOM 676 N N . ARG A 1 85 ? -1.093 -0.408 -4.764 1.00 77.94 85 ARG A N 1
ATOM 677 C CA . ARG A 1 85 ? -0.140 0.105 -3.777 1.00 77.94 85 ARG A CA 1
ATOM 678 C C . ARG A 1 85 ? -0.861 0.537 -2.509 1.00 77.94 85 ARG A C 1
ATOM 680 O O . ARG A 1 85 ? -0.464 0.108 -1.447 1.00 77.94 85 ARG A O 1
ATOM 687 N N . GLU A 1 86 ? -1.946 1.291 -2.630 1.00 81.06 86 GLU A N 1
ATOM 688 C CA . GLU A 1 86 ? -2.783 1.700 -1.497 1.00 81.06 86 GLU A CA 1
ATOM 689 C C . GLU A 1 86 ? -3.342 0.484 -0.760 1.00 81.06 86 GLU A C 1
ATOM 691 O O . GLU A 1 86 ? -3.244 0.416 0.456 1.00 81.06 86 GLU A O 1
ATOM 696 N N . VAL A 1 87 ? -3.845 -0.519 -1.489 1.00 78.75 87 VAL A N 1
ATOM 697 C CA . VAL A 1 87 ? -4.302 -1.786 -0.892 1.00 78.75 87 VAL A CA 1
ATOM 698 C C . VAL A 1 87 ? -3.164 -2.493 -0.159 1.00 78.75 87 VAL A C 1
ATOM 700 O O . VAL A 1 87 ? -3.339 -2.910 0.980 1.00 78.75 87 VAL A O 1
ATOM 703 N N . ASN A 1 88 ? -1.986 -2.597 -0.775 1.00 75.25 88 ASN A N 1
ATOM 704 C CA . ASN A 1 88 ? -0.831 -3.208 -0.126 1.00 75.25 88 ASN A CA 1
ATOM 705 C C . ASN A 1 88 ? -0.367 -2.410 1.091 1.00 75.25 88 ASN A C 1
ATOM 707 O O . ASN A 1 88 ? -0.032 -3.029 2.089 1.00 75.25 88 ASN A O 1
ATOM 711 N N . ASP A 1 89 ? -0.359 -1.081 1.041 1.00 71.88 89 ASP A N 1
ATOM 712 C CA . ASP A 1 89 ? 0.050 -0.222 2.153 1.00 71.88 89 ASP A CA 1
ATOM 713 C C . ASP A 1 89 ? -0.927 -0.371 3.333 1.00 71.88 89 ASP A C 1
ATOM 715 O O . ASP A 1 89 ? -0.493 -0.443 4.481 1.00 71.88 89 ASP A O 1
ATOM 719 N N . LEU A 1 90 ? -2.231 -0.513 3.063 1.00 67.88 90 LEU A N 1
ATOM 720 C CA . LEU A 1 90 ? -3.244 -0.824 4.079 1.00 67.88 90 LEU A CA 1
ATOM 721 C C . LEU A 1 90 ? -3.031 -2.220 4.685 1.00 67.88 90 LEU A C 1
ATOM 723 O O . LEU A 1 90 ? -3.022 -2.355 5.903 1.00 67.88 90 LEU A O 1
ATOM 727 N N . LEU A 1 91 ? -2.788 -3.244 3.856 1.00 65.88 91 LEU A N 1
ATOM 728 C CA . LEU A 1 91 ? -2.509 -4.614 4.318 1.00 65.88 91 LEU A CA 1
ATOM 729 C C . LEU A 1 91 ? -1.143 -4.747 5.022 1.00 65.88 91 LEU A C 1
ATOM 731 O O . LEU A 1 91 ? -0.952 -5.641 5.845 1.00 65.88 91 LEU A O 1
ATOM 735 N N . SER A 1 92 ? -0.182 -3.880 4.685 1.00 63.81 92 SER A N 1
ATOM 736 C CA . SER A 1 92 ? 1.204 -3.914 5.178 1.00 63.81 92 SER A CA 1
ATOM 737 C C . SER A 1 92 ? 1.440 -3.040 6.399 1.00 63.81 92 SER A C 1
ATOM 739 O O . SER A 1 92 ? 2.482 -3.195 7.036 1.00 63.81 92 SER A O 1
ATOM 741 N N . LYS A 1 93 ? 0.488 -2.178 6.784 1.00 59.66 93 LYS A N 1
ATOM 742 C CA . LYS A 1 93 ? 0.425 -1.585 8.128 1.00 59.66 93 LYS A CA 1
ATOM 743 C C . LYS A 1 93 ? 0.101 -2.676 9.159 1.00 59.66 93 LYS A C 1
ATOM 745 O O . LYS A 1 93 ? -0.897 -2.631 9.866 1.00 59.66 93 LYS A O 1
ATOM 750 N N . ARG A 1 94 ? 0.970 -3.682 9.263 1.00 49.88 94 ARG A N 1
ATOM 751 C CA . ARG A 1 94 ? 1.076 -4.502 10.460 1.00 49.88 94 ARG A CA 1
ATOM 752 C C . ARG A 1 94 ? 1.584 -3.579 11.552 1.00 49.88 94 ARG A C 1
ATOM 754 O O . ARG A 1 94 ? 2.745 -3.176 11.537 1.00 49.88 94 ARG A O 1
ATOM 761 N N . THR A 1 95 ? 0.700 -3.227 12.472 1.00 48.00 95 THR A N 1
ATOM 762 C CA . THR A 1 95 ? 1.082 -2.653 13.756 1.00 48.00 95 THR A CA 1
ATOM 763 C C . THR A 1 95 ? 2.090 -3.606 14.388 1.00 48.00 95 THR A C 1
ATOM 765 O O . THR A 1 95 ? 1.757 -4.753 14.686 1.00 48.00 95 THR A O 1
ATOM 768 N N . ILE A 1 96 ? 3.341 -3.167 14.536 1.00 61.50 96 ILE A N 1
ATOM 769 C CA . ILE A 1 96 ? 4.281 -3.859 15.414 1.00 61.50 96 ILE A CA 1
ATOM 770 C C . ILE A 1 96 ? 3.718 -3.659 16.816 1.00 61.50 96 ILE A C 1
ATOM 772 O O . ILE A 1 96 ? 3.782 -2.560 17.363 1.00 61.50 96 ILE A O 1
ATOM 776 N N . VAL A 1 97 ? 3.095 -4.701 17.359 1.00 67.31 97 VAL A N 1
ATOM 777 C CA . VAL A 1 97 ? 2.670 -4.715 18.755 1.00 67.31 97 VAL A CA 1
ATOM 778 C C . VAL A 1 97 ? 3.929 -4.955 19.572 1.00 67.31 97 VAL A C 1
ATOM 780 O O . VAL A 1 97 ? 4.475 -6.057 19.577 1.00 67.31 97 VAL A O 1
ATOM 783 N N . MET A 1 98 ? 4.435 -3.891 20.188 1.00 73.62 98 MET A N 1
ATOM 784 C CA . MET A 1 98 ? 5.508 -4.011 21.166 1.00 73.62 98 MET A CA 1
ATOM 785 C C . MET A 1 98 ? 4.924 -4.664 22.420 1.00 73.62 98 MET A C 1
ATOM 787 O O . MET A 1 98 ? 3.907 -4.163 22.906 1.00 73.62 98 MET A O 1
ATOM 791 N N . PRO A 1 99 ? 5.521 -5.751 22.939 1.00 83.38 99 PRO A N 1
ATOM 792 C CA . PRO A 1 99 ? 5.058 -6.341 24.184 1.00 83.38 99 PRO A CA 1
ATOM 793 C C . PRO A 1 99 ? 5.122 -5.312 25.311 1.00 83.38 99 PRO A C 1
ATOM 795 O O . PRO A 1 99 ? 6.094 -4.557 25.427 1.00 83.38 99 PRO A O 1
ATOM 798 N N . THR A 1 100 ? 4.082 -5.293 26.134 1.00 88.75 100 THR A N 1
ATOM 799 C CA . THR A 1 100 ? 4.027 -4.517 27.374 1.00 88.75 100 THR A CA 1
ATOM 800 C C . THR A 1 100 ? 5.101 -4.980 28.359 1.00 88.75 100 THR A C 1
ATOM 802 O O . THR A 1 100 ? 5.671 -6.064 28.223 1.00 88.75 100 THR A O 1
ATOM 805 N N . ASP A 1 101 ? 5.373 -4.186 29.394 1.00 89.69 101 ASP A N 1
ATOM 806 C CA . ASP A 1 101 ? 6.325 -4.573 30.443 1.00 89.69 101 ASP A CA 1
ATOM 807 C C . ASP A 1 101 ? 5.918 -5.883 31.140 1.00 89.69 101 ASP A C 1
ATOM 809 O O . ASP A 1 101 ? 6.772 -6.712 31.461 1.00 89.69 101 ASP A O 1
ATOM 813 N N . GLU A 1 102 ? 4.613 -6.116 31.311 1.00 88.19 102 GLU A N 1
ATOM 814 C CA . GLU A 1 102 ? 4.074 -7.354 31.882 1.00 88.19 102 GLU A CA 1
ATOM 815 C C . GLU A 1 102 ? 4.299 -8.564 30.966 1.00 88.19 102 GLU A C 1
ATOM 817 O O . GLU A 1 102 ? 4.722 -9.627 31.434 1.00 88.19 102 GLU A O 1
ATOM 822 N N . GLU A 1 103 ? 4.072 -8.407 29.660 1.00 87.06 103 GLU A N 1
ATOM 823 C CA . GLU A 1 103 ? 4.339 -9.447 28.660 1.00 87.06 103 GLU A CA 1
ATOM 824 C C . GLU A 1 103 ? 5.840 -9.722 28.525 1.00 87.06 103 GLU A C 1
ATOM 826 O O . GLU A 1 103 ? 6.243 -10.883 28.502 1.00 87.06 103 GLU A O 1
ATOM 831 N N . ASN A 1 104 ? 6.686 -8.687 28.528 1.00 88.50 104 ASN A N 1
ATOM 832 C CA . ASN A 1 104 ? 8.143 -8.838 28.563 1.00 88.50 104 ASN A CA 1
ATOM 833 C C . ASN A 1 104 ? 8.590 -9.600 29.816 1.00 88.50 104 ASN A C 1
ATOM 835 O O . ASN A 1 104 ? 9.420 -10.505 29.731 1.00 88.50 104 ASN A O 1
ATOM 839 N N . ALA A 1 105 ? 8.010 -9.296 30.981 1.00 87.44 105 ALA A N 1
ATOM 840 C CA . ALA A 1 105 ? 8.287 -10.035 32.207 1.00 87.44 105 ALA A CA 1
ATOM 841 C C . ALA A 1 105 ? 7.831 -11.501 32.109 1.00 87.44 105 ALA A C 1
ATOM 843 O O . ALA A 1 105 ? 8.524 -12.388 32.604 1.00 87.44 105 ALA A O 1
ATOM 844 N N . ALA A 1 106 ? 6.695 -11.781 31.463 1.00 89.06 106 ALA A N 1
ATOM 845 C CA . ALA A 1 106 ? 6.225 -13.145 31.223 1.00 89.06 106 ALA A CA 1
ATOM 846 C C . ALA A 1 106 ? 7.141 -13.925 30.268 1.00 89.06 106 ALA A C 1
ATOM 848 O O . ALA A 1 106 ? 7.480 -15.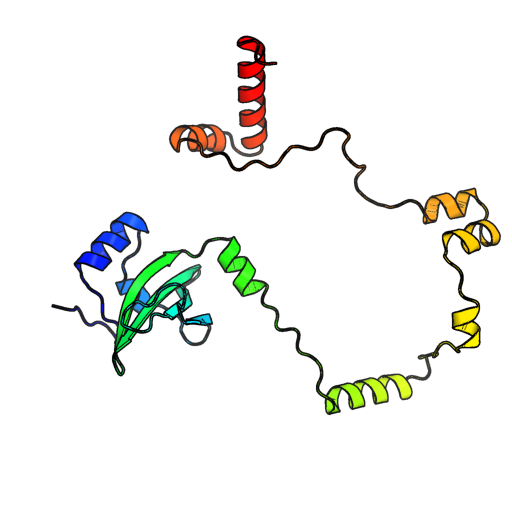071 30.559 1.00 89.06 106 ALA A O 1
ATOM 849 N N . ILE A 1 107 ? 7.595 -13.290 29.185 1.00 84.62 107 ILE A N 1
ATOM 850 C CA . ILE A 1 107 ? 8.572 -13.850 28.243 1.00 84.62 107 ILE A CA 1
ATOM 851 C C . ILE A 1 107 ? 9.880 -14.170 28.976 1.00 84.62 107 ILE A C 1
ATOM 853 O O . ILE A 1 107 ? 10.363 -15.297 28.894 1.00 84.62 107 ILE A O 1
ATOM 857 N N . ASN A 1 108 ? 10.402 -13.231 29.770 1.00 85.94 108 ASN A N 1
ATOM 858 C CA . ASN A 1 108 ? 11.628 -13.429 30.549 1.00 85.94 108 ASN A CA 1
ATOM 859 C C . ASN A 1 108 ? 11.494 -14.562 31.578 1.00 85.94 108 ASN A C 1
ATOM 861 O O . ASN A 1 108 ? 12.427 -15.340 31.755 1.00 85.94 108 ASN A O 1
ATOM 865 N N . ARG A 1 109 ? 10.330 -14.705 32.229 1.00 85.50 109 ARG A N 1
ATOM 866 C CA . ARG A 1 109 ? 10.061 -15.854 33.113 1.00 85.50 109 ARG A CA 1
ATOM 867 C C . ARG A 1 109 ? 10.080 -17.177 32.352 1.00 85.50 109 ARG A C 1
ATOM 869 O O . ARG A 1 109 ? 10.602 -18.150 32.879 1.00 85.50 109 ARG A O 1
ATOM 876 N N . GLY A 1 110 ? 9.523 -17.212 31.141 1.00 84.44 110 GLY A N 1
ATOM 877 C CA . GLY A 1 110 ? 9.553 -18.395 30.281 1.00 84.44 110 GLY A CA 1
ATOM 878 C C . GLY A 1 110 ? 10.977 -18.795 29.894 1.00 84.44 110 GLY A C 1
ATOM 879 O O . GLY A 1 110 ? 11.334 -19.956 30.045 1.00 84.44 110 GLY A O 1
ATOM 880 N N . ILE A 1 111 ? 11.797 -17.819 29.491 1.00 83.56 111 ILE A N 1
ATOM 881 C CA . ILE A 1 111 ? 13.226 -18.005 29.183 1.00 83.56 111 ILE A CA 1
ATOM 882 C C . ILE A 1 111 ? 13.971 -18.573 30.402 1.00 83.56 111 ILE A C 1
ATOM 884 O O . ILE A 1 111 ? 14.698 -19.549 30.276 1.00 83.56 111 ILE A O 1
ATOM 888 N N . ALA A 1 112 ? 13.753 -18.010 31.595 1.00 79.56 112 ALA A N 1
ATOM 889 C CA . ALA A 1 112 ? 14.429 -18.449 32.818 1.00 79.56 112 ALA A CA 1
ATOM 890 C C . ALA A 1 112 ? 13.961 -19.822 33.340 1.00 79.56 112 ALA A C 1
ATOM 892 O O . ALA A 1 112 ? 14.699 -20.491 34.061 1.00 79.56 112 ALA A O 1
ATOM 893 N N . ALA A 1 113 ? 12.727 -20.224 33.026 1.00 82.81 113 ALA A N 1
ATOM 894 C CA . ALA A 1 113 ? 12.162 -21.509 33.435 1.00 82.81 113 ALA A CA 1
ATOM 895 C C . ALA A 1 113 ? 12.525 -22.659 32.483 1.00 82.81 113 ALA A C 1
ATOM 897 O O . ALA A 1 113 ? 12.295 -23.818 32.833 1.00 82.81 113 ALA A O 1
ATOM 898 N N . ASP A 1 114 ? 13.062 -22.354 31.299 1.00 83.06 114 ASP A N 1
ATOM 899 C CA . ASP A 1 114 ? 13.467 -23.345 30.310 1.00 83.06 114 ASP A CA 1
ATOM 900 C C . ASP A 1 114 ? 14.872 -23.898 30.633 1.00 83.06 114 ASP A C 1
ATOM 902 O O . ASP A 1 114 ? 15.865 -23.177 30.500 1.00 83.06 114 ASP A O 1
ATOM 906 N N . PRO A 1 115 ? 14.991 -25.177 31.039 1.00 78.50 115 PRO A N 1
ATOM 907 C CA . PRO A 1 115 ? 16.276 -25.783 31.377 1.00 78.50 115 PRO A CA 1
ATOM 908 C C . PRO A 1 115 ? 17.207 -25.961 30.165 1.00 78.50 115 PRO A C 1
ATOM 910 O O . PRO A 1 115 ? 18.413 -26.120 30.360 1.00 78.50 115 PRO A O 1
ATOM 913 N N . ASP A 1 116 ? 16.679 -25.916 28.935 1.00 81.31 116 ASP A N 1
ATOM 914 C CA . ASP A 1 116 ? 17.462 -26.024 27.698 1.00 81.31 116 ASP A CA 1
ATOM 915 C C . ASP A 1 116 ? 17.937 -24.652 27.186 1.00 81.31 116 ASP A C 1
ATOM 917 O O . ASP A 1 116 ? 18.777 -24.564 26.278 1.00 81.31 116 ASP A O 1
ATOM 921 N N . THR A 1 117 ? 17.463 -23.562 27.799 1.00 79.88 117 THR A N 1
ATOM 922 C CA . THR A 1 117 ? 17.941 -22.215 27.500 1.00 79.88 117 THR A CA 1
ATOM 923 C C . THR A 1 117 ? 19.313 -21.990 28.140 1.00 79.88 117 THR A C 1
ATOM 925 O O . THR A 1 117 ? 19.464 -21.607 29.299 1.00 79.88 117 THR A O 1
ATOM 928 N N . ARG A 1 118 ? 20.365 -22.213 27.347 1.00 77.19 118 ARG A N 1
ATOM 929 C CA . ARG A 1 118 ? 21.740 -21.844 27.702 1.00 77.19 118 ARG A CA 1
ATOM 930 C C . ARG A 1 118 ? 22.015 -20.389 27.331 1.00 77.19 118 ARG A C 1
ATOM 932 O O . ARG A 1 118 ? 22.200 -20.068 26.157 1.00 77.19 118 ARG A O 1
ATOM 939 N N . GLU A 1 119 ? 22.155 -19.534 28.335 1.00 74.75 119 GLU A N 1
ATOM 940 C CA . GLU A 1 119 ? 22.702 -18.192 28.143 1.00 74.75 119 GLU A CA 1
ATOM 941 C C . GLU A 1 119 ? 24.210 -18.267 27.854 1.00 74.75 119 GLU A C 1
ATOM 943 O O . GLU A 1 119 ? 24.971 -18.947 28.546 1.00 74.75 119 GLU A O 1
ATOM 948 N N . LEU A 1 120 ? 24.654 -17.589 26.795 1.00 79.25 120 LEU A N 1
ATOM 949 C CA . LEU A 1 120 ? 26.074 -17.499 26.453 1.00 79.25 120 LEU A CA 1
ATOM 950 C C . LEU A 1 120 ? 26.782 -16.576 27.445 1.00 79.25 120 LEU A C 1
ATOM 952 O O . LEU A 1 120 ? 26.361 -15.435 27.637 1.00 79.25 120 LEU A O 1
ATOM 956 N N . SER A 1 121 ? 27.892 -17.027 28.026 1.00 83.38 121 SER A N 1
ATOM 957 C CA . SER A 1 121 ? 28.662 -16.174 28.932 1.00 83.38 121 SER A CA 1
ATOM 958 C C . SER A 1 121 ? 29.399 -15.060 28.182 1.00 83.38 121 SER A C 1
ATOM 960 O O . SER A 1 121 ? 29.723 -15.170 26.995 1.00 83.38 121 SER A O 1
ATOM 962 N N . THR A 1 122 ? 29.742 -13.984 28.892 1.00 83.50 122 THR A N 1
ATOM 963 C CA . THR A 1 122 ? 30.541 -12.878 28.340 1.00 83.50 122 THR A CA 1
ATOM 964 C C . THR A 1 122 ? 31.866 -13.375 27.751 1.00 83.50 122 THR A C 1
ATOM 966 O O . THR A 1 122 ? 32.301 -12.926 26.688 1.00 83.50 122 THR A O 1
ATOM 969 N N . GLU A 1 123 ? 32.516 -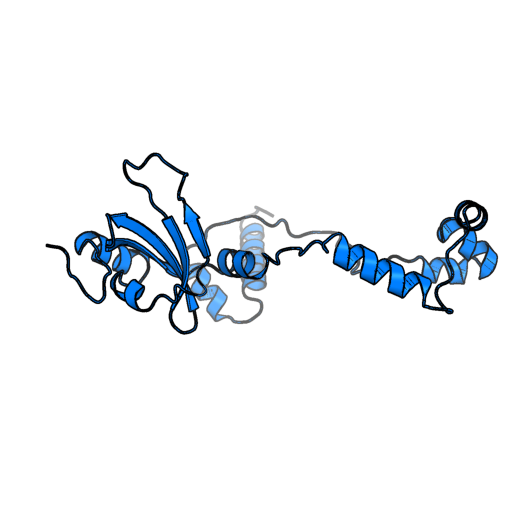14.335 28.409 1.00 86.19 123 GLU A N 1
ATOM 970 C CA . GLU A 1 123 ? 33.751 -14.961 27.939 1.00 86.19 123 GLU A CA 1
ATOM 971 C C . GLU A 1 123 ? 33.537 -15.777 26.659 1.00 86.19 123 GLU A C 1
ATOM 973 O O . GLU A 1 123 ? 34.403 -15.776 25.783 1.00 86.19 123 GLU A O 1
ATOM 978 N N . GLU A 1 124 ? 32.399 -16.459 26.521 1.00 85.88 124 GLU A N 1
ATOM 979 C CA . GLU A 1 124 ? 32.049 -17.209 25.311 1.00 85.88 124 GLU A CA 1
ATOM 980 C C . GLU A 1 124 ? 31.784 -16.279 24.132 1.00 85.88 124 GLU A C 1
ATOM 982 O O . GLU A 1 124 ? 32.336 -16.498 23.052 1.00 85.88 124 GLU A O 1
ATOM 987 N N . ILE A 1 125 ? 31.028 -15.201 24.357 1.00 86.19 125 ILE A N 1
ATOM 988 C CA . ILE A 1 125 ? 30.764 -14.161 23.356 1.00 86.19 125 ILE A CA 1
ATOM 989 C C . ILE A 1 125 ? 32.084 -13.557 22.863 1.00 86.19 125 ILE A C 1
ATOM 991 O O . ILE A 1 125 ? 32.305 -13.458 21.657 1.00 86.19 125 ILE A O 1
ATOM 995 N N . ARG A 1 126 ? 33.017 -13.235 23.771 1.00 87.50 126 ARG A N 1
ATOM 996 C CA . ARG A 1 126 ? 34.347 -12.707 23.406 1.00 87.50 126 ARG A CA 1
ATOM 997 C C . ARG A 1 126 ? 35.187 -13.682 22.575 1.00 87.50 126 ARG A C 1
ATOM 999 O O . ARG A 1 126 ? 36.048 -13.243 21.816 1.00 87.50 126 ARG A O 1
ATOM 1006 N N . ARG A 1 127 ? 34.976 -14.994 22.718 1.00 86.44 127 ARG A N 1
ATOM 1007 C CA . ARG A 1 127 ? 35.682 -16.028 21.938 1.00 86.44 127 ARG A CA 1
ATOM 1008 C C . ARG A 1 127 ? 35.065 -16.265 20.563 1.00 86.44 127 ARG A C 1
ATOM 1010 O O . ARG A 1 127 ? 35.697 -16.925 19.732 1.00 86.44 127 ARG A O 1
ATOM 1017 N N . MET A 1 128 ? 33.858 -15.765 20.304 1.00 88.12 128 MET A N 1
ATOM 1018 C CA . MET A 1 128 ? 33.234 -15.901 18.994 1.00 88.12 128 MET A CA 1
ATOM 1019 C C . MET A 1 128 ? 34.037 -15.135 17.945 1.00 88.12 128 MET A C 1
ATOM 1021 O O . MET A 1 128 ? 34.418 -13.982 18.128 1.00 88.12 128 MET A O 1
ATOM 1025 N N . ARG A 1 129 ? 34.297 -15.792 16.815 1.00 86.00 129 ARG A N 1
ATOM 1026 C CA . ARG A 1 129 ? 34.969 -15.197 15.659 1.00 86.00 129 ARG A CA 1
ATOM 1027 C C . ARG A 1 129 ? 34.113 -15.387 14.413 1.00 86.00 129 ARG A C 1
ATOM 1029 O O . ARG A 1 129 ? 33.414 -16.401 14.322 1.00 86.00 129 ARG A O 1
ATOM 1036 N N . PRO A 1 130 ? 34.182 -14.461 13.441 1.00 87.31 130 PRO A N 1
ATOM 1037 C CA . PRO A 1 130 ? 33.449 -14.579 12.189 1.00 87.31 130 PRO A CA 1
ATOM 1038 C C . PRO A 1 130 ? 33.636 -15.952 11.533 1.00 87.31 130 PRO A C 1
ATOM 1040 O O . PRO A 1 130 ? 34.748 -16.480 11.491 1.00 87.31 130 PRO A O 1
ATOM 1043 N N . ALA A 1 131 ? 32.565 -16.506 10.958 1.00 84.00 131 ALA A N 1
ATOM 1044 C CA . ALA A 1 131 ? 32.582 -17.819 10.304 1.00 84.00 131 ALA A CA 1
ATOM 1045 C C . ALA A 1 131 ? 33.677 -17.938 9.224 1.00 84.00 131 ALA A C 1
ATOM 1047 O O . ALA A 1 131 ? 34.311 -18.980 9.088 1.00 84.00 131 ALA A O 1
ATOM 1048 N N . ARG A 1 132 ? 33.973 -16.838 8.519 1.00 84.00 132 ARG A N 1
ATOM 1049 C CA . ARG A 1 132 ? 35.068 -16.747 7.537 1.00 84.00 132 ARG A CA 1
ATOM 1050 C C . ARG A 1 132 ? 36.465 -17.009 8.116 1.00 84.00 132 ARG A C 1
ATOM 1052 O O . ARG A 1 132 ? 37.349 -17.420 7.382 1.00 84.00 132 ARG A O 1
ATOM 1059 N N . GLU A 1 133 ? 36.670 -16.775 9.411 1.00 85.19 133 GLU A N 1
ATOM 1060 C CA . GLU A 1 133 ? 37.953 -16.992 10.095 1.00 85.19 133 GLU A CA 1
ATOM 1061 C C . GLU A 1 133 ? 38.027 -18.369 10.762 1.00 85.19 133 GLU A C 1
ATOM 1063 O O . GLU A 1 133 ? 39.113 -18.930 10.920 1.00 85.19 133 GLU A O 1
ATOM 1068 N N . THR A 1 134 ? 36.883 -18.916 11.181 1.00 88.44 134 THR A N 1
ATOM 1069 C CA . THR A 1 134 ? 36.819 -20.162 11.957 1.00 88.44 134 THR A CA 1
ATOM 1070 C C . THR A 1 134 ? 36.580 -21.393 11.094 1.00 88.44 134 THR A C 1
ATOM 1072 O O . THR A 1 134 ? 37.210 -22.422 11.335 1.00 88.44 134 THR A O 1
ATOM 1075 N N . LEU A 1 135 ? 35.711 -21.310 10.083 1.00 86.31 135 LEU A N 1
ATOM 1076 C CA . LEU A 1 135 ? 35.332 -22.460 9.260 1.00 86.31 135 LEU A CA 1
ATOM 1077 C C . LEU A 1 135 ? 36.504 -23.036 8.453 1.00 86.31 135 LEU A C 1
ATOM 1079 O O . LEU A 1 135 ? 36.688 -24.250 8.536 1.00 86.31 135 LEU A O 1
ATOM 1083 N N . PRO A 1 136 ? 37.364 -22.246 7.774 1.00 88.69 136 PRO A N 1
ATOM 1084 C CA . PRO A 1 136 ? 38.497 -22.813 7.034 1.00 88.69 136 PRO A CA 1
ATOM 1085 C C . PRO A 1 136 ? 39.429 -23.655 7.915 1.00 88.69 136 PRO A C 1
ATOM 1087 O O . PRO A 1 136 ? 39.940 -24.681 7.481 1.00 88.69 136 PRO A O 1
ATOM 1090 N N . ARG A 1 137 ? 39.586 -23.269 9.189 1.00 86.38 137 ARG A N 1
ATOM 1091 C CA . ARG A 1 137 ? 40.403 -23.996 10.174 1.00 86.38 137 ARG A CA 1
ATOM 1092 C C . ARG A 1 137 ? 39.731 -25.257 10.717 1.00 86.38 137 ARG A C 1
ATOM 1094 O O . ARG A 1 137 ? 40.429 -26.159 11.158 1.00 86.38 137 ARG A O 1
ATOM 1101 N N . ARG A 1 138 ? 38.396 -25.301 10.745 1.00 85.69 138 ARG A N 1
ATOM 1102 C CA . ARG A 1 138 ? 37.628 -26.410 11.337 1.00 85.69 138 ARG A CA 1
ATOM 1103 C C . ARG A 1 138 ? 37.276 -27.505 10.341 1.00 85.69 138 ARG A C 1
ATOM 1105 O O . ARG A 1 138 ? 37.271 -28.668 10.719 1.00 85.69 138 ARG A O 1
ATOM 1112 N N . ILE A 1 139 ? 36.947 -27.130 9.110 1.00 86.50 139 ILE A N 1
ATOM 1113 C CA . ILE A 1 139 ? 36.420 -28.054 8.094 1.00 86.50 139 ILE A CA 1
ATOM 1114 C C . ILE A 1 139 ? 37.236 -28.041 6.792 1.00 86.50 139 ILE A C 1
ATOM 1116 O O . ILE A 1 139 ? 36.858 -28.695 5.826 1.00 86.50 139 ILE A O 1
ATOM 1120 N N . GLY A 1 140 ? 38.364 -27.321 6.766 1.00 87.44 140 GLY A N 1
ATOM 1121 C CA . GLY A 1 140 ? 39.219 -27.164 5.590 1.00 87.44 140 GLY A CA 1
ATOM 1122 C C . GLY A 1 140 ? 38.742 -26.062 4.639 1.00 87.44 140 GLY A C 1
ATOM 1123 O O . GLY A 1 140 ? 37.564 -25.695 4.616 1.00 87.44 140 GLY A O 1
ATOM 1124 N N . GLU A 1 141 ? 39.666 -25.522 3.838 1.00 82.44 141 GLU A N 1
ATOM 1125 C CA . GLU A 1 141 ? 39.394 -24.362 2.975 1.00 82.44 141 GLU A CA 1
ATOM 1126 C C . GLU A 1 141 ? 38.302 -24.630 1.934 1.00 82.44 141 GLU A C 1
ATOM 1128 O O . GLU A 1 141 ? 37.424 -23.791 1.744 1.00 82.44 141 GLU A O 1
ATOM 1133 N N . GLY A 1 142 ? 38.301 -25.811 1.310 1.00 83.75 142 GLY A N 1
ATOM 1134 C CA . GLY A 1 142 ? 37.326 -26.164 0.274 1.00 83.75 142 GLY A CA 1
ATOM 1135 C C . GLY A 1 142 ? 35.889 -26.256 0.796 1.00 83.75 142 GLY A C 1
ATOM 1136 O O . GLY A 1 142 ? 34.982 -25.653 0.225 1.00 83.75 142 GLY A O 1
ATOM 1137 N N . ALA A 1 143 ? 35.675 -26.955 1.915 1.00 80.19 143 ALA A N 1
ATOM 1138 C CA . ALA A 1 143 ? 34.343 -27.090 2.507 1.00 80.19 143 ALA A CA 1
ATOM 1139 C C . ALA A 1 143 ? 33.848 -25.766 3.114 1.00 80.19 143 ALA A C 1
ATOM 1141 O O . ALA A 1 143 ? 32.669 -25.428 3.001 1.00 80.19 143 ALA A O 1
ATOM 1142 N N . ALA A 1 144 ? 34.748 -24.976 3.711 1.00 83.25 144 ALA A N 1
ATOM 1143 C CA . ALA A 1 144 ? 34.414 -23.645 4.205 1.00 83.25 144 ALA A CA 1
ATOM 1144 C C . ALA A 1 144 ? 34.043 -22.683 3.071 1.00 83.25 144 ALA A C 1
ATOM 1146 O O . ALA A 1 144 ? 33.072 -21.939 3.207 1.00 83.25 144 ALA A O 1
ATOM 1147 N N . ALA A 1 145 ? 34.770 -22.713 1.950 1.00 80.88 145 ALA A N 1
ATOM 1148 C CA . ALA A 1 145 ? 34.457 -21.904 0.779 1.00 80.88 145 ALA A CA 1
ATOM 1149 C C . ALA A 1 145 ? 33.062 -22.226 0.229 1.00 80.88 145 ALA A C 1
ATOM 1151 O O . ALA A 1 145 ? 32.326 -21.305 -0.111 1.00 80.88 145 ALA A O 1
ATOM 1152 N N . GLU A 1 146 ? 32.663 -23.501 0.198 1.00 80.38 146 GLU A N 1
ATOM 1153 C CA . GLU A 1 146 ? 31.325 -23.898 -0.252 1.00 80.38 146 GLU A CA 1
ATOM 1154 C C . GLU A 1 146 ? 30.212 -23.366 0.663 1.00 80.38 146 GLU A C 1
ATOM 1156 O O . GLU A 1 146 ? 29.232 -22.803 0.179 1.00 80.38 146 GLU A O 1
ATOM 1161 N N . LEU A 1 147 ? 30.377 -23.465 1.986 1.00 79.56 147 LEU A N 1
ATOM 1162 C CA . LEU A 1 147 ? 29.387 -22.963 2.949 1.00 79.56 147 LEU A CA 1
ATOM 1163 C C . LEU A 1 147 ? 29.312 -21.429 3.006 1.00 79.56 147 LEU A C 1
ATOM 1165 O O . LEU A 1 147 ? 28.250 -20.874 3.280 1.00 79.56 147 LEU A O 1
ATOM 1169 N N . LEU A 1 148 ? 30.430 -20.739 2.763 1.00 81.19 148 LEU A N 1
ATOM 1170 C CA . LEU A 1 148 ? 30.518 -19.275 2.797 1.00 81.19 148 LEU A CA 1
ATOM 1171 C C . LEU A 1 148 ? 30.114 -18.608 1.473 1.00 81.19 148 LEU A C 1
ATOM 1173 O O . LEU A 1 148 ? 30.015 -17.377 1.420 1.00 81.19 148 LEU A O 1
ATOM 1177 N N . LYS A 1 149 ? 29.861 -19.380 0.406 1.00 78.50 149 LYS A N 1
ATOM 1178 C CA . LYS A 1 149 ? 29.316 -18.842 -0.846 1.00 78.50 149 LYS A CA 1
ATOM 1179 C C . LYS A 1 149 ? 27.973 -18.170 -0.572 1.00 78.50 149 LYS A C 1
ATOM 1181 O O . LYS A 1 149 ? 27.036 -18.776 -0.053 1.00 78.50 149 LYS A O 1
ATOM 1186 N N . ARG A 1 150 ? 27.853 -16.904 -0.980 1.00 61.78 150 ARG A N 1
ATOM 1187 C CA . ARG A 1 150 ? 26.574 -16.186 -0.984 1.00 61.78 150 ARG A CA 1
ATOM 1188 C C . ARG A 1 150 ? 25.615 -16.917 -1.923 1.00 61.78 150 ARG A C 1
ATOM 1190 O O . ARG A 1 150 ? 25.754 -16.827 -3.139 1.00 61.78 150 ARG A O 1
ATOM 1197 N N . ARG A 1 151 ? 24.650 -17.651 -1.370 1.00 60.16 151 ARG A N 1
ATOM 1198 C CA . ARG A 1 151 ? 23.566 -18.251 -2.156 1.00 60.16 151 ARG A CA 1
ATOM 1199 C C . ARG A 1 151 ? 22.591 -17.143 -2.559 1.00 60.16 151 ARG A C 1
ATOM 1201 O O . ARG A 1 151 ? 22.005 -16.486 -1.705 1.00 60.16 151 ARG A O 1
ATOM 1208 N N . GLY A 1 152 ? 22.446 -16.930 -3.862 1.00 62.62 152 GLY A N 1
ATOM 1209 C CA . GLY A 1 152 ? 21.551 -15.946 -4.469 1.00 62.62 152 GLY A CA 1
ATOM 1210 C C . GLY A 1 152 ? 21.617 -16.038 -5.993 1.00 62.62 152 GLY A C 1
ATOM 1211 O O . GLY A 1 152 ? 22.556 -16.625 -6.533 1.00 62.62 152 GLY A O 1
ATOM 1212 N N . ARG A 1 153 ? 20.616 -15.493 -6.700 1.00 58.78 153 ARG A N 1
ATOM 1213 C CA . ARG A 1 153 ? 20.664 -15.385 -8.168 1.00 58.78 153 ARG A CA 1
ATOM 1214 C C . ARG A 1 153 ? 21.944 -14.623 -8.550 1.00 58.78 153 ARG A C 1
ATOM 1216 O O . ARG A 1 153 ? 22.174 -13.568 -7.955 1.00 58.78 153 ARG A O 1
ATOM 1223 N N . PRO A 1 154 ? 22.755 -15.125 -9.501 1.00 64.44 154 PRO A N 1
ATOM 1224 C CA . PRO A 1 154 ? 23.934 -14.408 -9.963 1.00 64.44 154 PRO A CA 1
ATOM 1225 C C . PRO A 1 154 ? 23.564 -12.966 -10.329 1.00 64.44 154 PRO A C 1
ATOM 1227 O O . PRO A 1 154 ? 22.525 -12.763 -10.972 1.00 64.44 154 PRO A O 1
ATOM 1230 N N . PRO A 1 155 ? 24.348 -11.965 -9.898 1.00 57.94 155 PRO A N 1
ATOM 1231 C CA . PRO A 1 155 ? 24.132 -10.597 -10.339 1.00 57.94 155 PRO A CA 1
ATOM 1232 C C . PRO A 1 155 ? 24.223 -10.565 -11.870 1.00 57.94 155 PRO A C 1
ATOM 1234 O O . PRO A 1 155 ? 25.172 -11.087 -12.445 1.00 57.94 155 PRO A O 1
ATOM 1237 N N . ALA A 1 156 ? 23.193 -10.033 -12.529 1.00 64.44 156 ALA A N 1
ATOM 1238 C CA . ALA A 1 156 ? 23.176 -9.921 -13.982 1.00 64.44 156 ALA A CA 1
ATOM 1239 C C . ALA A 1 156 ? 24.115 -8.788 -14.422 1.00 64.44 156 ALA A C 1
ATOM 1241 O O . ALA A 1 156 ? 23.989 -7.676 -13.908 1.00 64.44 156 ALA A O 1
ATOM 1242 N N . ASP A 1 157 ? 24.995 -9.054 -15.392 1.00 59.94 157 ASP A N 1
ATOM 1243 C CA . ASP A 1 157 ? 25.971 -8.079 -15.913 1.00 59.94 157 ASP A CA 1
ATOM 1244 C C . ASP A 1 157 ? 25.315 -6.846 -16.559 1.00 59.94 157 ASP A C 1
ATOM 1246 O O . ASP A 1 157 ? 25.895 -5.763 -16.586 1.00 59.94 157 ASP A O 1
ATOM 1250 N N . VAL A 1 158 ? 24.078 -6.986 -17.047 1.00 65.44 158 VAL A N 1
ATOM 1251 C CA . VAL A 1 158 ? 23.273 -5.884 -17.587 1.00 65.44 158 VAL A CA 1
ATOM 1252 C C . VAL A 1 158 ? 21.923 -5.870 -16.884 1.00 65.44 158 VAL A C 1
ATOM 1254 O O . VAL A 1 158 ? 21.060 -6.721 -17.117 1.00 65.44 158 VAL A O 1
ATOM 1257 N N . THR A 1 159 ? 21.728 -4.890 -16.007 1.00 64.81 159 THR A N 1
ATOM 1258 C CA . THR A 1 159 ? 20.447 -4.667 -15.340 1.00 64.81 159 THR A CA 1
ATOM 1259 C C . THR A 1 159 ? 19.539 -3.812 -16.219 1.00 64.81 159 THR A C 1
ATOM 1261 O O . THR A 1 159 ? 19.957 -2.839 -16.845 1.00 64.81 159 THR A O 1
ATOM 1264 N N . LYS A 1 160 ? 18.255 -4.177 -16.285 1.00 75.56 160 LYS A N 1
ATOM 1265 C CA . LYS A 1 160 ? 17.241 -3.319 -16.905 1.00 75.56 160 LYS A CA 1
ATOM 1266 C C . LYS A 1 160 ? 17.095 -2.059 -16.050 1.00 75.56 160 LYS A C 1
ATOM 1268 O O . LYS A 1 160 ? 16.846 -2.167 -14.851 1.00 75.56 160 LYS A O 1
ATOM 1273 N N . VAL A 1 161 ? 17.207 -0.883 -16.661 1.00 76.75 161 VAL A N 1
ATOM 1274 C CA . VAL A 1 161 ? 16.913 0.384 -15.982 1.00 76.75 161 VAL A CA 1
ATOM 1275 C C . VAL A 1 161 ? 15.395 0.543 -15.904 1.00 76.75 161 VAL A C 1
ATOM 1277 O O . VAL A 1 161 ? 14.710 0.570 -16.926 1.00 76.75 161 VAL A O 1
ATOM 1280 N N . ALA A 1 162 ? 14.852 0.601 -14.688 1.00 74.50 162 ALA A N 1
ATOM 1281 C CA . ALA A 1 162 ? 13.425 0.805 -14.471 1.00 74.50 162 ALA A CA 1
ATOM 1282 C C . ALA A 1 162 ? 13.082 2.298 -14.594 1.00 74.50 162 ALA A C 1
ATOM 1284 O O . ALA A 1 162 ? 13.310 3.070 -13.665 1.00 74.50 162 ALA A O 1
ATOM 1285 N N . THR A 1 163 ? 12.504 2.691 -15.731 1.00 74.62 163 THR A N 1
ATOM 1286 C CA . THR A 1 163 ? 12.057 4.068 -16.000 1.00 74.62 163 THR A CA 1
ATOM 1287 C C . THR A 1 163 ? 10.539 4.115 -16.174 1.00 74.62 163 THR A C 1
ATOM 1289 O O . THR A 1 163 ? 9.950 3.243 -16.812 1.00 74.62 163 THR A O 1
ATOM 1292 N N . SER A 1 164 ? 9.889 5.143 -15.618 1.00 81.38 164 SER A N 1
ATOM 1293 C CA . SER A 1 164 ? 8.452 5.381 -15.807 1.00 81.38 164 SER A CA 1
ATOM 1294 C C . SER A 1 164 ? 8.209 6.117 -17.126 1.00 81.38 164 SER A C 1
ATOM 1296 O O . SER A 1 164 ? 8.520 7.301 -17.242 1.00 81.38 164 SER A O 1
ATOM 1298 N N . VAL A 1 165 ? 7.659 5.415 -18.118 1.00 86.81 165 VAL A N 1
ATOM 1299 C CA . VAL A 1 165 ? 7.286 5.965 -19.432 1.00 86.81 165 VAL A CA 1
ATOM 1300 C C . VAL A 1 165 ? 5.777 5.816 -19.614 1.00 86.81 165 VAL A C 1
ATOM 1302 O O . VAL A 1 165 ? 5.204 4.780 -19.269 1.00 86.81 165 VAL A O 1
ATOM 1305 N N . ARG A 1 166 ? 5.119 6.861 -20.127 1.00 89.94 166 ARG A N 1
ATOM 1306 C CA . ARG A 1 166 ? 3.696 6.817 -20.489 1.00 89.94 166 ARG A CA 1
ATOM 1307 C C . ARG A 1 166 ? 3.566 6.387 -21.948 1.00 89.94 166 ARG A C 1
ATOM 1309 O O . ARG A 1 166 ? 4.280 6.910 -22.793 1.00 89.94 166 ARG A O 1
ATOM 1316 N N . TYR A 1 167 ? 2.649 5.464 -22.209 1.00 91.81 167 TYR A N 1
ATOM 1317 C CA . TYR A 1 167 ? 2.310 4.974 -23.543 1.00 91.81 167 TYR A CA 1
ATOM 1318 C C . TYR A 1 167 ? 0.823 5.189 -23.797 1.00 91.81 167 TYR A C 1
ATOM 1320 O O . TYR A 1 167 ? 0.031 5.167 -22.846 1.00 91.81 167 TYR A O 1
ATOM 1328 N N . ASP A 1 168 ? 0.461 5.350 -25.066 1.00 93.94 168 ASP A N 1
ATOM 1329 C CA . ASP A 1 168 ? -0.934 5.421 -25.479 1.00 93.94 168 ASP A CA 1
ATOM 1330 C C . ASP A 1 168 ? -1.674 4.108 -25.191 1.00 93.94 168 ASP A C 1
ATOM 1332 O O . ASP A 1 168 ? -1.091 3.021 -25.061 1.00 93.94 168 ASP A O 1
ATOM 1336 N N . ARG A 1 169 ? -2.989 4.231 -24.990 1.00 90.44 169 ARG A N 1
ATOM 1337 C CA . ARG A 1 169 ? -3.827 3.139 -24.487 1.00 90.44 169 ARG A CA 1
ATOM 1338 C C . ARG A 1 169 ? -3.927 1.986 -25.483 1.00 90.44 169 ARG A C 1
ATOM 1340 O O . ARG A 1 169 ? -3.821 0.831 -25.081 1.00 90.44 169 ARG A O 1
ATOM 1347 N N . ASP A 1 170 ? -4.108 2.318 -26.750 1.00 94.38 170 ASP A N 1
ATOM 1348 C CA . ASP A 1 170 ? -4.179 1.396 -27.880 1.00 94.38 170 ASP A CA 1
ATOM 1349 C C . ASP A 1 170 ? -2.884 0.593 -28.051 1.00 94.38 170 ASP A C 1
ATOM 1351 O O . ASP A 1 170 ? -2.938 -0.627 -28.200 1.00 94.38 170 ASP A O 1
ATOM 1355 N N . VAL A 1 171 ? -1.721 1.236 -27.916 1.00 93.50 171 VAL A N 1
ATOM 1356 C CA . VAL A 1 171 ? -0.409 0.574 -27.950 1.00 93.50 171 VAL A CA 1
ATOM 1357 C C . VAL A 1 171 ? -0.301 -0.453 -26.823 1.00 93.50 171 VAL A C 1
ATOM 1359 O O . VAL A 1 171 ? 0.079 -1.604 -27.050 1.00 93.50 171 VAL A O 1
ATOM 1362 N N . LEU A 1 172 ? -0.672 -0.074 -25.596 1.00 94.31 172 LEU A N 1
ATOM 1363 C CA . LEU A 1 172 ? -0.643 -1.000 -24.462 1.00 94.31 172 LEU A CA 1
ATOM 1364 C C . LEU A 1 172 ? -1.624 -2.161 -24.628 1.00 94.31 172 LEU A C 1
ATOM 1366 O O . LEU A 1 172 ? -1.278 -3.289 -24.276 1.00 94.31 172 LEU A O 1
ATOM 1370 N N . ASP A 1 173 ? -2.828 -1.899 -25.128 1.00 93.38 173 ASP A N 1
ATOM 1371 C CA . ASP A 1 173 ? -3.843 -2.929 -25.341 1.00 93.38 173 ASP A CA 1
ATOM 1372 C C . ASP A 1 173 ? -3.405 -3.914 -26.438 1.00 93.38 173 ASP A C 1
ATOM 1374 O O . ASP A 1 173 ? -3.503 -5.128 -26.236 1.00 93.38 173 ASP A O 1
ATOM 1378 N N . ALA A 1 174 ? -2.808 -3.421 -27.530 1.00 95.06 174 ALA A N 1
ATOM 1379 C CA . ALA A 1 174 ? -2.245 -4.247 -28.595 1.00 95.06 174 ALA A CA 1
ATOM 1380 C C . ALA A 1 174 ? -1.182 -5.213 -28.056 1.00 95.06 174 ALA A C 1
ATOM 1382 O O . ALA A 1 174 ? -1.301 -6.425 -28.245 1.00 95.06 174 ALA A O 1
ATOM 1383 N N . PHE A 1 175 ? -0.191 -4.726 -27.301 1.00 95.38 175 PHE A N 1
ATOM 1384 C CA . PHE A 1 175 ? 0.816 -5.618 -26.725 1.00 95.38 175 PHE A CA 1
ATOM 1385 C C . PHE A 1 175 ? 0.222 -6.546 -25.659 1.00 95.38 175 PHE A C 1
ATOM 1387 O O . PHE A 1 175 ? 0.506 -7.740 -25.687 1.00 95.38 175 PHE A O 1
ATOM 1394 N N . ARG A 1 176 ? -0.646 -6.075 -24.756 1.00 93.69 176 ARG A N 1
ATOM 1395 C CA . ARG A 1 176 ? -1.268 -6.933 -23.723 1.00 93.69 176 ARG A CA 1
ATOM 1396 C C . ARG A 1 176 ? -2.098 -8.072 -24.311 1.00 93.69 176 ARG A C 1
ATOM 1398 O O . ARG A 1 176 ? -2.110 -9.151 -23.722 1.00 93.69 176 ARG A O 1
ATOM 1405 N N . SER A 1 177 ? -2.738 -7.856 -25.462 1.00 93.81 177 SER A N 1
ATOM 1406 C CA . SER A 1 177 ? -3.508 -8.892 -26.163 1.00 93.81 177 SER A CA 1
ATOM 1407 C C . SER A 1 177 ? -2.659 -10.104 -26.569 1.00 93.81 177 SER A C 1
ATOM 1409 O O . SER A 1 177 ? -3.176 -11.211 -26.670 1.00 93.81 177 SER A O 1
ATOM 1411 N N . THR A 1 178 ? -1.337 -9.930 -26.705 1.00 91.31 178 THR A N 1
ATOM 1412 C CA . THR A 1 178 ? -0.402 -11.015 -27.046 1.00 91.31 178 THR A CA 1
ATOM 1413 C C . THR A 1 178 ? -0.120 -11.977 -25.881 1.00 91.31 178 THR A C 1
ATOM 1415 O O . THR A 1 178 ? 0.600 -12.956 -26.060 1.00 91.31 178 THR A O 1
ATOM 1418 N N . GLY A 1 179 ? -0.644 -11.709 -24.679 1.00 90.19 179 GLY A N 1
ATOM 1419 C CA . GLY A 1 179 ? -0.538 -12.596 -23.519 1.00 90.19 179 GLY A CA 1
ATOM 1420 C C . GLY A 1 179 ? 0.776 -12.475 -22.739 1.00 90.19 179 GLY A C 1
ATOM 1421 O O . GLY A 1 179 ? 1.392 -11.408 -22.662 1.00 90.19 179 GLY A O 1
ATOM 1422 N N . GLU A 1 180 ? 1.207 -13.570 -22.108 1.00 88.88 180 GLU A N 1
ATOM 1423 C CA . GLU A 1 180 ? 2.412 -13.599 -21.269 1.00 88.88 180 GLU A CA 1
ATOM 1424 C C . GLU A 1 180 ? 3.664 -13.174 -22.057 1.00 88.88 180 GLU A C 1
ATOM 1426 O O . GLU A 1 180 ? 3.836 -13.510 -23.231 1.00 88.88 180 GLU A O 1
ATOM 1431 N N . GLY A 1 181 ? 4.530 -12.374 -21.428 1.00 91.00 181 GLY A N 1
ATOM 1432 C CA . GLY A 1 181 ? 5.735 -11.843 -22.071 1.00 91.00 181 GLY A CA 1
ATOM 1433 C C . GLY A 1 181 ? 5.515 -10.621 -22.971 1.00 91.00 181 GLY A C 1
ATOM 1434 O O . GLY A 1 181 ? 6.447 -10.212 -23.662 1.00 91.00 181 GLY A O 1
ATOM 1435 N N . TRP A 1 182 ? 4.333 -9.991 -22.954 1.00 95.50 182 TRP A N 1
ATOM 1436 C CA . TRP A 1 182 ? 4.052 -8.814 -23.792 1.00 95.50 182 TRP A CA 1
ATOM 1437 C C . TRP A 1 182 ? 5.026 -7.648 -23.577 1.00 95.50 182 TRP A C 1
ATOM 1439 O O . TRP A 1 182 ? 5.352 -6.938 -24.523 1.00 95.50 182 TRP A O 1
ATOM 1449 N N . GLN A 1 183 ? 5.537 -7.472 -22.355 1.00 91.50 183 GLN A N 1
ATOM 1450 C CA . GLN A 1 183 ? 6.545 -6.451 -22.047 1.00 91.50 183 GLN A CA 1
ATOM 1451 C C . GLN A 1 183 ? 7.886 -6.734 -22.732 1.00 91.50 183 GLN A C 1
ATOM 1453 O O . GLN A 1 183 ? 8.550 -5.807 -23.185 1.00 91.50 183 GLN A O 1
ATOM 1458 N N . THR A 1 184 ? 8.282 -8.008 -22.819 1.00 92.31 184 THR A N 1
ATOM 1459 C CA . THR A 1 184 ? 9.492 -8.420 -23.541 1.00 92.31 184 THR A CA 1
ATOM 1460 C C . THR A 1 184 ? 9.329 -8.129 -25.027 1.00 92.31 184 THR A C 1
ATOM 1462 O O . THR A 1 184 ? 10.168 -7.442 -25.593 1.00 92.31 184 THR A O 1
ATOM 1465 N N . ARG A 1 185 ? 8.193 -8.520 -25.620 1.00 94.31 185 ARG A N 1
ATOM 1466 C CA . ARG A 1 185 ? 7.885 -8.225 -27.030 1.00 94.31 185 ARG A CA 1
ATOM 1467 C C . ARG A 1 185 ? 7.880 -6.727 -27.332 1.00 94.31 185 ARG A C 1
ATOM 1469 O O . ARG A 1 185 ? 8.410 -6.308 -28.352 1.00 94.31 185 ARG A O 1
ATOM 1476 N N . MET A 1 186 ? 7.323 -5.918 -26.433 1.00 94.44 186 MET A N 1
ATOM 1477 C CA . MET A 1 186 ? 7.344 -4.461 -26.567 1.00 94.44 186 MET A CA 1
ATOM 1478 C C . MET A 1 186 ? 8.774 -3.908 -26.536 1.00 94.44 186 MET A C 1
ATOM 1480 O O . MET A 1 186 ? 9.135 -3.077 -27.362 1.00 94.44 186 MET A O 1
ATOM 1484 N N . ASN A 1 187 ? 9.605 -4.386 -25.610 1.00 93.62 187 ASN A N 1
ATOM 1485 C CA . ASN A 1 187 ? 11.008 -3.990 -25.535 1.00 93.62 187 ASN A CA 1
ATOM 1486 C C . ASN A 1 187 ? 11.801 -4.400 -26.788 1.00 93.62 187 ASN A C 1
ATOM 1488 O O . ASN A 1 187 ? 12.638 -3.630 -27.253 1.00 93.62 187 ASN A O 1
ATOM 1492 N N . ASP A 1 188 ? 11.544 -5.586 -27.334 1.00 94.38 188 ASP A N 1
ATOM 1493 C CA . ASP A 1 188 ? 12.216 -6.069 -28.542 1.00 94.38 188 ASP A CA 1
ATOM 1494 C C . ASP A 1 188 ? 11.799 -5.252 -29.770 1.00 94.38 188 ASP A C 1
ATOM 1496 O O . ASP A 1 188 ? 12.661 -4.815 -30.524 1.00 94.38 188 ASP A O 1
ATOM 1500 N N . ALA A 1 189 ? 10.514 -4.903 -29.893 1.00 94.81 189 ALA A N 1
ATOM 1501 C CA . ALA A 1 189 ? 10.037 -3.994 -30.936 1.00 94.81 189 ALA A CA 1
ATOM 1502 C C . ALA A 1 189 ? 10.712 -2.611 -30.861 1.00 94.81 189 ALA A C 1
ATOM 1504 O O . ALA A 1 189 ? 11.137 -2.069 -31.880 1.00 94.81 189 ALA A O 1
ATOM 1505 N N . LEU A 1 190 ? 10.867 -2.050 -29.654 1.00 93.50 190 LEU A N 1
ATOM 1506 C CA . LEU A 1 190 ? 11.592 -0.788 -29.456 1.00 93.50 190 LEU A CA 1
ATOM 1507 C C . LEU A 1 190 ? 13.078 -0.917 -29.817 1.00 93.50 190 LEU A C 1
ATOM 1509 O O . LEU A 1 190 ? 13.659 0.005 -30.388 1.00 93.50 190 LEU A O 1
ATOM 1513 N N . ARG A 1 191 ? 13.696 -2.060 -29.509 1.00 93.88 191 ARG A N 1
ATOM 1514 C CA . ARG A 1 191 ? 15.093 -2.342 -29.856 1.00 93.88 191 ARG A CA 1
ATOM 1515 C C . ARG A 1 191 ? 15.286 -2.469 -31.366 1.00 93.88 191 ARG A C 1
ATOM 1517 O O . ARG A 1 191 ? 16.257 -1.935 -31.894 1.00 93.88 191 ARG A O 1
ATOM 1524 N N . ASP A 1 192 ? 14.385 -3.157 -32.051 1.00 95.62 192 ASP A N 1
ATOM 1525 C CA . ASP A 1 192 ? 14.443 -3.330 -33.503 1.00 95.62 192 ASP A CA 1
ATOM 1526 C C . ASP A 1 192 ? 14.181 -2.007 -34.232 1.00 95.62 192 ASP A C 1
ATOM 1528 O O . ASP A 1 192 ? 14.871 -1.682 -35.204 1.00 95.62 192 A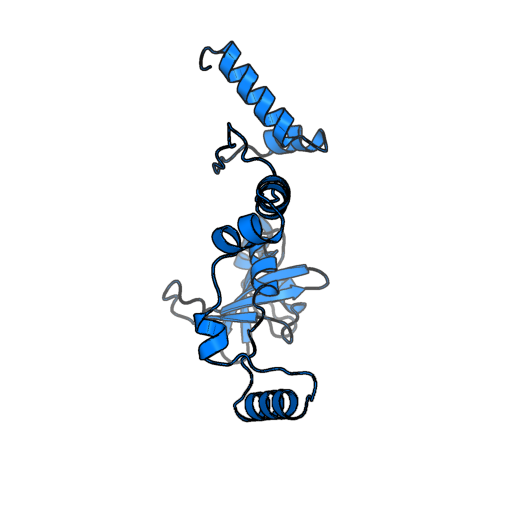SP A O 1
ATOM 1532 N N . TYR A 1 193 ? 13.265 -1.185 -33.711 1.00 95.75 193 TYR A N 1
ATOM 1533 C CA . TYR A 1 193 ? 13.081 0.188 -34.176 1.00 95.75 193 TYR A CA 1
ATOM 1534 C C . TYR A 1 193 ? 14.368 1.009 -34.015 1.00 95.75 193 TYR A C 1
ATOM 1536 O O . TYR A 1 193 ? 14.828 1.624 -34.974 1.00 95.75 193 TYR A O 1
ATOM 1544 N N . ALA A 1 194 ? 15.000 0.963 -32.839 1.00 95.56 194 ALA A N 1
ATOM 1545 C CA . ALA A 1 194 ? 16.239 1.692 -32.583 1.00 95.56 194 ALA A CA 1
ATOM 1546 C C . ALA A 1 194 ? 17.367 1.294 -33.553 1.00 95.56 194 ALA A C 1
ATOM 1548 O O . ALA A 1 194 ? 18.019 2.173 -34.110 1.00 95.56 194 ALA A O 1
ATOM 1549 N N . LYS A 1 195 ? 17.550 -0.008 -33.820 1.00 95.81 195 LYS A N 1
ATOM 1550 C CA . LYS A 1 195 ? 18.545 -0.506 -34.789 1.00 95.81 195 LYS A CA 1
ATOM 1551 C C . LYS A 1 195 ? 18.252 -0.052 -36.216 1.00 95.81 195 LYS A C 1
ATOM 1553 O O . LYS A 1 195 ? 19.133 0.437 -36.913 1.00 95.81 195 LYS A O 1
ATOM 1558 N N . SER A 1 196 ? 17.004 -0.210 -36.661 1.00 95.31 196 SER A N 1
ATOM 1559 C CA . SER A 1 196 ? 16.602 0.151 -38.030 1.00 95.31 196 SER A CA 1
ATOM 1560 C C . SER A 1 196 ? 16.690 1.655 -38.308 1.00 95.31 196 SER A C 1
ATOM 1562 O O . SER A 1 196 ? 16.817 2.047 -39.464 1.00 95.31 196 SER A O 1
ATOM 1564 N N . HIS A 1 197 ? 16.681 2.485 -37.263 1.00 94.62 197 HIS A N 1
ATOM 1565 C CA . HIS A 1 197 ? 16.775 3.943 -37.355 1.00 94.62 197 HIS A CA 1
ATOM 1566 C C . HIS A 1 197 ? 18.135 4.493 -36.886 1.00 94.62 197 HIS A C 1
ATOM 1568 O O . HIS A 1 197 ? 18.268 5.699 -36.683 1.00 94.62 197 HIS A O 1
ATOM 1574 N N . GLY A 1 198 ? 19.146 3.632 -36.703 1.00 92.12 198 GLY A N 1
ATOM 1575 C CA . GLY A 1 198 ? 20.512 4.038 -36.346 1.00 92.12 198 GLY A CA 1
ATOM 1576 C C . GLY A 1 198 ? 20.655 4.672 -34.958 1.00 92.12 198 GLY A C 1
ATOM 1577 O O . GLY A 1 198 ? 21.624 5.378 -34.696 1.00 92.12 198 GLY A O 1
ATOM 1578 N N . MET A 1 199 ? 19.687 4.449 -34.068 1.00 89.06 199 MET A N 1
ATOM 1579 C CA . MET A 1 199 ? 19.737 4.879 -32.667 1.00 89.06 199 MET A CA 1
ATOM 1580 C C . MET A 1 199 ? 20.518 3.890 -31.789 1.00 89.06 199 MET A C 1
ATOM 1582 O O . MET A 1 199 ? 20.842 4.211 -30.644 1.00 89.06 199 MET A O 1
ATOM 1586 N N . MET A 1 200 ? 20.768 2.681 -32.305 1.00 78.50 200 MET A N 1
ATOM 1587 C CA . MET A 1 200 ? 21.507 1.595 -31.664 1.00 78.50 200 MET A CA 1
ATOM 1588 C C . MET A 1 200 ? 22.310 0.804 -32.695 1.00 78.50 200 MET A C 1
ATOM 1590 O O . MET A 1 200 ? 21.786 0.620 -33.815 1.00 78.50 200 MET A O 1
#

Radius of gyration: 29.19 Å; chains: 1; bounding box: 71×54×72 Å